Protein AF-A0A2D7CPT1-F1 (afdb_monomer_lite)

Structure (mmCIF, N/CA/C/O backbone):
data_AF-A0A2D7CPT1-F1
#
_entry.id   AF-A0A2D7CPT1-F1
#
loop_
_atom_site.group_PDB
_atom_site.id
_atom_site.type_symbol
_atom_site.label_atom_id
_atom_site.label_alt_id
_atom_site.label_comp_id
_atom_site.label_asym_id
_atom_site.label_entity_id
_atom_site.label_seq_id
_atom_site.pdbx_PDB_ins_code
_atom_site.Cartn_x
_atom_site.Cartn_y
_atom_site.Cartn_z
_atom_site.occupancy
_atom_site.B_iso_or_equiv
_atom_site.auth_seq_id
_atom_site.auth_comp_id
_atom_site.auth_asym_id
_atom_site.auth_atom_id
_atom_site.pdbx_PDB_model_num
ATOM 1 N N . ALA A 1 1 ? 1.171 -17.726 -5.354 1.00 44.78 1 ALA A N 1
ATOM 2 C CA . ALA A 1 1 ? 1.751 -16.839 -6.387 1.00 44.78 1 ALA A CA 1
ATOM 3 C C . ALA A 1 1 ? 1.232 -17.125 -7.809 1.00 44.78 1 ALA A C 1
ATOM 5 O O . ALA A 1 1 ? 0.688 -16.189 -8.380 1.00 44.78 1 ALA A O 1
ATOM 6 N N . PRO A 1 2 ? 1.274 -18.357 -8.373 1.00 46.34 2 PRO A N 1
ATOM 7 C CA . PRO A 1 2 ? 1.000 -18.581 -9.806 1.00 46.34 2 PRO A CA 1
ATOM 8 C C . PRO A 1 2 ? -0.394 -18.142 -10.278 1.00 46.34 2 PRO A C 1
ATOM 10 O O . PRO A 1 2 ? -0.508 -17.456 -11.287 1.00 46.34 2 PRO A O 1
ATOM 13 N N . LEU A 1 3 ? -1.445 -18.460 -9.510 1.00 49.25 3 LEU A N 1
ATOM 14 C CA . LEU A 1 3 ? -2.825 -18.068 -9.833 1.00 49.25 3 LEU A CA 1
ATOM 15 C C . LEU A 1 3 ? -3.034 -16.545 -9.794 1.00 49.25 3 LEU A C 1
ATOM 17 O O . LEU A 1 3 ? -3.756 -16.008 -10.625 1.00 49.25 3 LEU A O 1
ATOM 21 N N . ARG A 1 4 ? -2.376 -15.835 -8.864 1.00 57.88 4 ARG A N 1
ATOM 22 C CA . ARG A 1 4 ? -2.450 -14.365 -8.758 1.00 57.88 4 ARG A CA 1
ATOM 23 C C . ARG A 1 4 ? -1.733 -13.692 -9.931 1.00 57.88 4 ARG A C 1
ATOM 25 O O . ARG A 1 4 ? -2.284 -12.766 -10.517 1.00 57.88 4 ARG A O 1
ATOM 32 N N . THR A 1 5 ? -0.562 -14.205 -10.320 1.00 58.03 5 THR A N 1
ATOM 33 C CA . THR A 1 5 ? 0.159 -13.747 -11.519 1.00 58.03 5 THR A CA 1
ATOM 34 C C . THR A 1 5 ? -0.664 -13.978 -12.785 1.00 58.03 5 THR A C 1
ATOM 36 O O . THR A 1 5 ? -0.804 -13.064 -13.590 1.00 58.03 5 THR A O 1
ATOM 39 N N . GLN A 1 6 ? -1.258 -15.167 -12.943 1.00 61.69 6 GLN A N 1
ATOM 40 C CA . GLN A 1 6 ? -2.127 -15.499 -14.081 1.00 61.69 6 GLN A CA 1
ATOM 41 C C . GLN A 1 6 ? -3.395 -14.638 -14.121 1.00 61.69 6 GLN A C 1
ATOM 43 O O . GLN A 1 6 ? -3.828 -14.235 -15.194 1.00 61.69 6 GLN A O 1
ATOM 48 N N . ALA A 1 7 ? -3.958 -14.303 -12.957 1.00 62.59 7 ALA A N 1
ATOM 49 C CA . ALA A 1 7 ? -5.083 -13.378 -12.833 1.00 62.59 7 ALA A CA 1
ATOM 50 C C . ALA A 1 7 ? -4.689 -11.902 -13.045 1.00 62.59 7 ALA A C 1
ATOM 52 O O . ALA A 1 7 ? -5.547 -11.023 -12.957 1.00 62.59 7 ALA A O 1
ATOM 53 N N . GLY A 1 8 ? -3.406 -11.615 -13.292 1.00 73.75 8 GLY A N 1
ATOM 54 C CA . GLY A 1 8 ? -2.896 -10.270 -13.523 1.00 73.75 8 GLY A CA 1
ATOM 55 C C . GLY A 1 8 ? -2.937 -9.365 -12.292 1.00 73.75 8 GLY A C 1
ATOM 56 O O . GLY A 1 8 ? -2.920 -8.146 -12.453 1.00 73.75 8 GLY A O 1
ATOM 57 N N . VAL A 1 9 ? -3.018 -9.928 -11.081 1.00 82.88 9 VAL A N 1
ATOM 58 C CA . VAL A 1 9 ? -2.959 -9.157 -9.831 1.00 82.88 9 VAL A CA 1
ATOM 59 C C . VAL A 1 9 ? -1.561 -8.562 -9.685 1.00 82.88 9 VAL A C 1
ATOM 61 O O . VAL A 1 9 ? -0.576 -9.281 -9.853 1.00 82.88 9 VAL A O 1
ATOM 64 N N . TYR A 1 10 ? -1.483 -7.264 -9.386 1.00 89.31 10 TYR A N 1
ATOM 65 C CA . TYR A 1 10 ? -0.209 -6.561 -9.194 1.00 89.31 10 TYR A CA 1
ATOM 66 C C . TYR A 1 10 ? -0.019 -6.000 -7.785 1.00 89.31 10 TYR A C 1
ATOM 68 O O . TYR A 1 10 ? 1.111 -5.793 -7.339 1.00 89.31 10 TYR A O 1
ATOM 76 N N . CYS A 1 11 ? -1.104 -5.745 -7.058 1.00 90.25 11 CYS A N 1
ATOM 77 C CA . CYS A 1 11 ? -1.009 -5.348 -5.666 1.00 90.25 11 CYS A CA 1
ATOM 78 C C . CYS A 1 11 ? -2.283 -5.652 -4.892 1.00 90.25 11 CYS A C 1
ATOM 80 O O . CYS A 1 11 ? -3.333 -5.973 -5.452 1.00 90.25 11 CYS A O 1
ATOM 82 N N . ASN A 1 12 ? -2.153 -5.510 -3.584 1.00 88.94 12 ASN A N 1
ATOM 83 C CA . ASN A 1 12 ? -3.220 -5.559 -2.614 1.00 88.94 12 ASN A CA 1
ATOM 84 C C . ASN A 1 12 ? -3.197 -4.267 -1.800 1.00 88.94 12 ASN A C 1
ATOM 86 O O . ASN A 1 12 ? -2.142 -3.859 -1.313 1.00 88.94 12 ASN A O 1
ATOM 90 N N . VAL A 1 13 ? -4.350 -3.613 -1.709 1.00 91.50 13 VAL A N 1
ATOM 91 C CA . VAL A 1 13 ? -4.539 -2.362 -0.983 1.00 91.50 13 VAL A CA 1
ATOM 92 C C . VAL A 1 13 ? -5.374 -2.638 0.258 1.00 91.50 13 VAL A C 1
ATOM 94 O O . VAL A 1 13 ? -6.461 -3.211 0.157 1.00 91.50 13 VAL A O 1
ATOM 97 N N . ARG A 1 14 ? -4.874 -2.236 1.430 1.00 87.31 14 ARG A N 1
ATOM 98 C CA . ARG A 1 14 ? -5.558 -2.452 2.711 1.00 87.31 14 ARG A CA 1
ATOM 99 C C . ARG A 1 14 ? -5.417 -1.235 3.638 1.00 87.31 14 ARG A C 1
ATOM 101 O O . ARG A 1 14 ? -4.286 -0.825 3.902 1.00 87.31 14 ARG A O 1
ATOM 108 N N . PRO A 1 15 ? -6.526 -0.651 4.125 1.00 88.06 15 PRO A N 1
ATOM 109 C CA . PRO A 1 15 ? -6.497 0.458 5.075 1.00 88.06 15 PRO A CA 1
ATOM 110 C C . PRO A 1 15 ? -6.394 -0.028 6.530 1.00 88.06 15 PRO A C 1
ATOM 112 O O . PRO A 1 15 ? -6.944 -1.067 6.878 1.00 88.06 15 PRO A O 1
ATOM 115 N N . TYR A 1 16 ? -5.737 0.771 7.370 1.00 86.81 16 TYR A N 1
ATOM 116 C CA . TYR A 1 16 ? -5.523 0.623 8.813 1.00 86.81 16 TYR A CA 1
ATOM 117 C C . TYR A 1 16 ? -5.681 2.004 9.464 1.00 86.81 16 TYR A C 1
ATOM 119 O O . TYR A 1 16 ? -4.711 2.645 9.871 1.00 86.81 16 TYR A O 1
ATOM 127 N N . GLY A 1 17 ? -6.917 2.507 9.505 1.00 87.25 17 GLY A N 1
ATOM 128 C CA . GLY A 1 17 ? -7.214 3.863 9.976 1.00 87.25 17 GLY A CA 1
ATOM 129 C C . GLY A 1 17 ? -6.552 4.925 9.093 1.00 87.25 17 GLY A C 1
ATOM 130 O O . GLY A 1 17 ? -6.901 4.998 7.914 1.00 87.25 17 GLY A O 1
ATOM 131 N N . PRO A 1 18 ? -5.621 5.755 9.609 1.00 91.69 18 PRO A N 1
ATOM 132 C CA . PRO A 1 18 ? -4.964 6.785 8.802 1.00 91.69 18 PRO A CA 1
ATOM 133 C C . PRO A 1 18 ? -3.936 6.220 7.804 1.00 91.69 18 PRO A C 1
ATOM 135 O O . PRO A 1 18 ? -3.492 6.944 6.912 1.00 91.69 18 PRO A O 1
ATOM 138 N N . ILE A 1 19 ? -3.571 4.941 7.922 1.00 94.06 19 ILE A N 1
ATOM 139 C CA . ILE A 1 19 ? -2.517 4.300 7.130 1.00 94.06 19 ILE A CA 1
ATOM 140 C C . ILE A 1 19 ? -3.143 3.405 6.067 1.00 94.06 19 ILE A C 1
ATOM 142 O O . ILE A 1 19 ? -3.982 2.570 6.378 1.00 94.06 19 ILE A O 1
ATOM 146 N N . THR A 1 20 ? -2.717 3.514 4.811 1.00 94.31 20 THR A N 1
ATOM 147 C CA . THR A 1 20 ? -3.111 2.577 3.746 1.00 94.31 20 THR A CA 1
ATOM 148 C C . THR A 1 20 ? -1.894 1.847 3.200 1.00 94.31 20 THR A C 1
ATOM 150 O O . THR A 1 20 ? -0.966 2.467 2.695 1.00 94.31 20 THR A O 1
ATOM 153 N N . ALA A 1 21 ? -1.888 0.520 3.262 1.00 93.75 21 ALA A N 1
ATOM 154 C CA . ALA A 1 21 ? -0.821 -0.289 2.689 1.00 93.75 21 ALA A CA 1
ATOM 155 C C . ALA A 1 21 ? -1.129 -0.640 1.231 1.00 93.75 21 ALA A C 1
ATOM 157 O O . ALA A 1 21 ? -2.211 -1.138 0.931 1.00 93.75 21 ALA A O 1
ATOM 158 N N . VAL A 1 22 ? -0.157 -0.425 0.347 1.00 95.50 22 VAL A N 1
ATOM 159 C CA . VAL A 1 22 ? -0.099 -0.929 -1.027 1.00 95.50 22 VAL A CA 1
ATOM 160 C C . VAL A 1 22 ? 0.992 -1.995 -1.067 1.00 95.50 22 VAL A C 1
ATOM 162 O O . VAL A 1 22 ? 2.185 -1.703 -1.142 1.00 95.50 22 VAL A O 1
ATOM 165 N N . ARG A 1 23 ? 0.587 -3.258 -0.993 1.00 90.94 23 ARG A N 1
ATOM 166 C CA . ARG A 1 23 ? 1.485 -4.414 -1.038 1.00 90.94 23 ARG A CA 1
ATOM 167 C C . ARG A 1 23 ? 1.630 -4.888 -2.479 1.00 90.94 23 ARG A C 1
ATOM 169 O O . ARG A 1 23 ? 0.676 -5.419 -3.047 1.00 90.94 23 ARG A O 1
ATOM 176 N N . CYS A 1 24 ? 2.808 -4.713 -3.072 1.00 88.81 24 CYS A N 1
ATOM 177 C CA . CYS A 1 24 ? 3.140 -5.266 -4.389 1.00 88.81 24 CYS A CA 1
ATOM 178 C C . CYS A 1 24 ? 3.119 -6.790 -4.316 1.00 88.81 24 CYS A C 1
ATOM 180 O O . CYS A 1 24 ? 3.858 -7.379 -3.528 1.00 88.81 24 CYS A O 1
ATOM 182 N N . MET A 1 25 ? 2.298 -7.437 -5.142 1.00 80.75 25 MET A N 1
ATOM 183 C CA . MET A 1 25 ? 2.206 -8.892 -5.180 1.00 80.75 25 MET A CA 1
ATOM 184 C C . MET A 1 25 ? 2.120 -9.408 -6.616 1.00 80.75 25 MET A C 1
ATOM 186 O O . MET A 1 25 ? 1.390 -8.825 -7.414 1.00 80.75 25 MET A O 1
ATOM 190 N N . PRO A 1 26 ? 2.756 -10.550 -6.931 1.00 68.44 26 PRO A N 1
ATOM 191 C CA . PRO A 1 26 ? 3.685 -11.314 -6.089 1.00 68.44 26 PRO A CA 1
ATOM 192 C C . PRO A 1 26 ? 5.121 -10.785 -6.236 1.00 68.44 26 PRO A C 1
ATOM 194 O O . PRO A 1 26 ? 5.779 -11.094 -7.216 1.00 68.44 26 PRO A O 1
ATOM 197 N N . CYS A 1 27 ? 5.627 -9.993 -5.290 1.00 73.88 27 CYS A N 1
ATOM 198 C CA . CYS A 1 27 ? 6.926 -9.311 -5.400 1.00 73.88 27 CYS A CA 1
ATOM 199 C C . CYS A 1 27 ? 7.806 -9.639 -4.178 1.00 73.88 27 CYS A C 1
ATOM 201 O O . CYS A 1 27 ? 7.658 -8.987 -3.153 1.00 73.88 27 CYS A O 1
ATOM 203 N N . LEU A 1 28 ? 8.705 -10.630 -4.226 1.00 70.69 28 LEU A N 1
ATOM 204 C CA . LEU A 1 28 ? 9.491 -11.029 -3.039 1.00 70.69 28 LEU A CA 1
ATOM 205 C C . LEU A 1 28 ? 10.888 -10.374 -2.994 1.00 70.69 28 LEU A C 1
ATOM 207 O O . LEU A 1 28 ? 11.592 -10.438 -3.999 1.00 70.69 28 LEU A O 1
ATOM 211 N N . PRO A 1 29 ? 11.329 -9.811 -1.848 1.00 67.25 29 PRO A N 1
ATOM 212 C CA . PRO A 1 29 ? 12.586 -9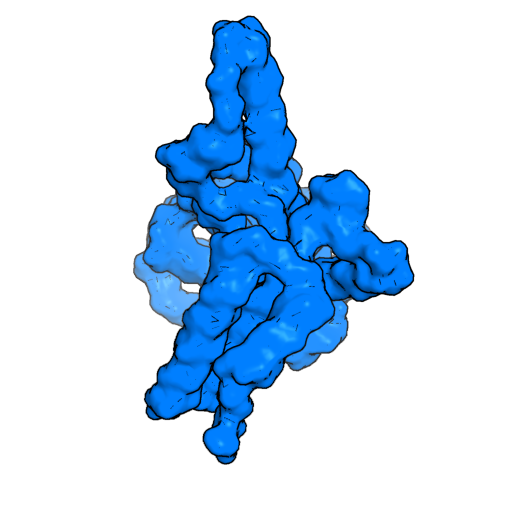.057 -1.750 1.00 67.25 29 PRO A CA 1
ATOM 213 C C . PRO A 1 29 ? 13.817 -9.885 -1.316 1.00 67.25 29 PRO A C 1
ATOM 215 O O . PRO A 1 29 ? 14.573 -9.451 -0.452 1.00 67.25 29 PRO A O 1
ATOM 218 N N . TYR A 1 30 ? 14.047 -11.092 -1.851 1.00 64.31 30 TYR A N 1
ATOM 219 C CA . TYR A 1 30 ? 15.016 -12.028 -1.234 1.00 64.31 30 TYR A CA 1
ATOM 220 C C . TYR A 1 30 ? 16.202 -12.482 -2.081 1.00 64.31 30 TYR A C 1
ATOM 222 O O . TYR A 1 30 ? 17.008 -13.283 -1.596 1.00 64.31 30 TYR A O 1
ATOM 230 N N . SER A 1 31 ? 16.403 -1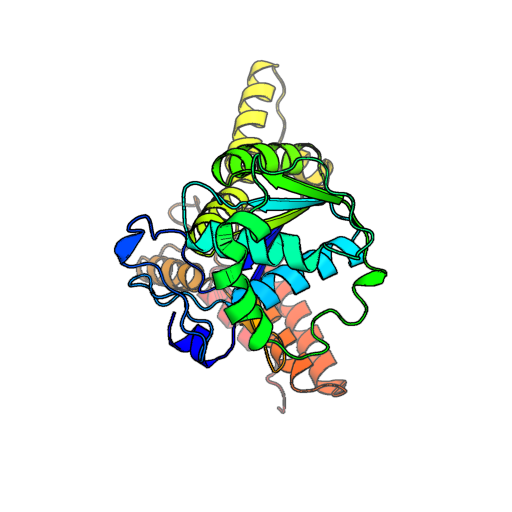1.961 -3.292 1.00 69.06 31 SER A N 1
ATOM 231 C CA . SER A 1 31 ? 17.619 -12.308 -4.022 1.00 69.06 31 SER A CA 1
ATOM 232 C C . SER A 1 31 ? 18.822 -11.526 -3.509 1.00 69.06 31 SER A C 1
ATOM 234 O O . SER A 1 31 ? 19.037 -10.360 -3.843 1.00 69.06 31 SER A O 1
ATOM 236 N N . GLN A 1 32 ? 19.646 -12.207 -2.713 1.00 68.75 32 GLN A N 1
ATOM 237 C CA . GLN A 1 32 ? 21.003 -11.766 -2.369 1.00 68.75 32 GLN A CA 1
ATOM 238 C C . GLN A 1 32 ? 22.071 -12.412 -3.268 1.00 68.75 32 GLN A C 1
ATOM 240 O O . GLN A 1 32 ? 23.223 -11.976 -3.297 1.00 68.75 32 GLN A O 1
ATOM 245 N N . ASN A 1 33 ? 21.703 -13.441 -4.038 1.00 74.50 33 ASN A N 1
ATOM 246 C CA . ASN A 1 33 ? 22.613 -14.134 -4.944 1.00 74.50 33 ASN A CA 1
ATOM 247 C C . ASN A 1 33 ? 22.718 -13.372 -6.274 1.00 74.50 33 ASN A C 1
ATOM 249 O O . ASN A 1 33 ? 22.056 -13.719 -7.253 1.00 74.50 33 ASN A O 1
ATOM 253 N N . LYS A 1 34 ? 23.563 -12.329 -6.303 1.00 78.69 34 LYS A N 1
ATOM 254 C CA . LYS A 1 34 ? 23.773 -11.484 -7.495 1.00 78.69 34 LYS A CA 1
ATOM 255 C C . LYS A 1 34 ? 24.046 -12.287 -8.780 1.00 78.69 34 LYS A C 1
ATOM 257 O O . LYS A 1 34 ? 23.447 -11.951 -9.792 1.00 78.69 34 LYS A O 1
ATOM 262 N N . PRO A 1 35 ? 24.871 -13.356 -8.771 1.00 82.12 35 PRO A N 1
ATOM 263 C CA . PRO A 1 35 ? 25.094 -14.189 -9.957 1.00 82.12 35 PRO A CA 1
ATOM 264 C C . PRO A 1 35 ? 23.838 -14.788 -10.602 1.00 82.12 35 PRO A C 1
ATOM 266 O O . PRO A 1 35 ? 23.832 -15.027 -11.805 1.00 82.12 35 PRO A O 1
ATOM 269 N N . LYS A 1 36 ? 22.789 -15.061 -9.819 1.00 77.38 36 LYS A N 1
ATOM 270 C CA . LYS A 1 36 ? 21.519 -15.591 -10.338 1.00 77.38 36 LYS A CA 1
ATOM 271 C C . LYS A 1 36 ? 20.556 -14.485 -10.763 1.00 77.38 36 LYS A C 1
ATOM 273 O O . LYS A 1 36 ? 19.551 -14.768 -11.393 1.00 77.38 36 LYS A O 1
ATOM 278 N N . PHE A 1 37 ? 20.844 -13.234 -10.428 1.00 85.94 37 PHE A N 1
ATOM 279 C CA . PHE A 1 37 ? 19.946 -12.124 -10.680 1.00 85.94 37 PHE A CA 1
ATOM 280 C C . PHE A 1 37 ? 20.041 -11.642 -12.135 1.00 85.94 37 PHE A C 1
ATOM 282 O O . PHE A 1 37 ? 21.073 -11.142 -12.575 1.00 85.94 37 PHE A O 1
ATOM 289 N N . ASN A 1 38 ? 18.940 -11.757 -12.875 1.00 87.88 38 ASN A N 1
ATOM 290 C CA . ASN A 1 38 ? 18.782 -11.196 -14.215 1.00 87.88 38 ASN A CA 1
ATOM 291 C C . ASN A 1 38 ? 17.313 -10.822 -14.450 1.00 87.88 38 ASN A C 1
ATOM 293 O O . ASN A 1 38 ? 16.429 -11.330 -13.766 1.00 87.88 38 ASN A O 1
ATOM 297 N N . ILE A 1 39 ? 17.053 -9.978 -15.444 1.00 90.69 39 ILE A N 1
ATOM 298 C CA . ILE A 1 39 ? 15.707 -9.699 -15.944 1.00 90.69 39 ILE A CA 1
ATOM 299 C C . ILE A 1 39 ? 15.586 -10.234 -17.364 1.00 90.69 39 ILE A C 1
ATOM 301 O O . ILE A 1 39 ? 16.406 -9.899 -18.225 1.00 90.69 39 ILE A O 1
ATOM 305 N N . ASP A 1 40 ? 14.568 -11.057 -17.602 1.00 90.75 40 ASP A N 1
ATOM 306 C CA . ASP A 1 40 ? 14.226 -11.520 -18.943 1.00 90.75 40 ASP A CA 1
ATOM 307 C C . ASP A 1 40 ? 13.610 -10.359 -19.743 1.00 90.75 40 ASP A C 1
ATOM 309 O O . ASP A 1 40 ? 12.535 -9.871 -19.385 1.00 90.75 40 ASP A O 1
ATOM 313 N N . PRO A 1 41 ? 14.248 -9.910 -20.838 1.00 92.88 41 PRO A N 1
ATOM 314 C CA . PRO A 1 41 ? 13.764 -8.783 -21.630 1.00 92.88 41 PRO A CA 1
ATOM 315 C C . PRO A 1 41 ? 12.446 -9.058 -22.364 1.00 92.88 41 PRO A C 1
ATOM 317 O O . PRO A 1 41 ? 11.849 -8.120 -22.876 1.00 92.88 41 PRO A O 1
ATOM 320 N N . LYS A 1 42 ? 11.992 -10.314 -22.463 1.00 92.44 42 LYS A N 1
ATOM 321 C CA . LYS A 1 42 ? 10.725 -10.665 -23.125 1.00 92.44 42 LYS A CA 1
ATOM 322 C C . LYS A 1 42 ? 9.539 -10.658 -22.172 1.00 92.44 42 LYS A C 1
ATOM 324 O O . LYS A 1 42 ? 8.420 -10.391 -22.598 1.00 92.44 42 LYS A O 1
ATOM 329 N N . THR A 1 43 ? 9.772 -11.009 -20.912 1.00 88.75 43 THR A N 1
ATOM 330 C CA . THR A 1 43 ? 8.707 -11.199 -19.916 1.00 88.75 43 THR A CA 1
ATOM 331 C C . THR A 1 43 ? 8.746 -10.158 -18.803 1.00 88.75 43 THR A C 1
ATOM 333 O O . THR A 1 43 ? 7.748 -9.957 -18.117 1.00 88.75 43 THR A O 1
ATOM 336 N N . GLY A 1 44 ? 9.885 -9.489 -18.600 1.00 89.88 44 GLY A N 1
ATOM 337 C CA . GLY A 1 44 ? 10.101 -8.570 -17.485 1.00 89.88 44 GLY A CA 1
ATOM 338 C C . GLY A 1 44 ? 10.189 -9.294 -16.141 1.00 89.88 44 GLY A C 1
ATOM 339 O O . GLY A 1 44 ? 10.137 -8.653 -15.090 1.00 89.88 44 GLY A O 1
ATOM 340 N N . HIS A 1 45 ? 10.288 -10.626 -16.153 1.00 88.00 45 HIS A N 1
ATOM 341 C CA . HIS A 1 45 ? 10.477 -11.417 -14.950 1.00 88.00 45 HIS A CA 1
ATOM 342 C C . HIS A 1 45 ? 11.904 -11.269 -14.441 1.00 88.00 45 HIS A C 1
ATOM 344 O O . HIS A 1 45 ? 12.874 -11.302 -15.200 1.00 88.00 45 HIS A O 1
ATOM 350 N N . ILE A 1 46 ? 12.018 -11.151 -13.129 1.00 86.50 46 ILE A N 1
ATOM 351 C CA . ILE A 1 46 ? 13.271 -11.118 -12.401 1.00 86.50 46 ILE A CA 1
ATOM 352 C C . ILE A 1 46 ? 13.614 -12.561 -12.017 1.00 86.50 46 ILE A C 1
ATOM 354 O O . ILE A 1 46 ? 12.920 -13.180 -11.214 1.00 86.50 46 ILE A O 1
ATOM 358 N N . HIS A 1 47 ? 14.686 -13.100 -12.594 1.00 75.19 47 HIS A N 1
ATOM 359 C CA . HIS A 1 47 ? 15.127 -14.492 -12.472 1.00 75.19 47 HIS A CA 1
ATOM 360 C C . HIS A 1 47 ? 15.951 -14.750 -11.202 1.00 75.19 47 HIS A C 1
ATOM 362 O O . HIS A 1 47 ? 16.907 -15.517 -11.210 1.00 75.19 47 HIS A O 1
ATOM 368 N N . SER A 1 48 ? 15.549 -14.169 -10.071 1.00 67.69 48 SER A N 1
ATOM 369 C CA . SER A 1 48 ? 15.771 -14.887 -8.818 1.00 67.69 48 SER A CA 1
ATOM 370 C C . SER A 1 48 ? 14.929 -16.160 -8.852 1.00 67.69 48 SER A C 1
ATOM 372 O O . SER A 1 48 ? 13.980 -16.264 -9.626 1.00 67.69 48 SER A O 1
ATOM 374 N N . GLU A 1 49 ? 15.235 -17.157 -8.033 1.00 66.94 49 GLU A N 1
ATOM 375 C CA . GLU A 1 49 ? 14.534 -18.455 -8.061 1.00 66.94 49 GLU A CA 1
ATOM 376 C C . GLU A 1 49 ? 13.005 -18.344 -7.836 1.00 66.94 49 GLU A C 1
ATOM 378 O O . GLU A 1 49 ? 12.272 -19.313 -8.020 1.00 66.94 49 GLU A O 1
ATOM 383 N N . MET A 1 50 ? 12.519 -17.145 -7.496 1.00 66.62 50 MET A N 1
ATOM 384 C CA . MET A 1 50 ? 11.127 -16.793 -7.245 1.00 66.62 50 MET A CA 1
ATOM 385 C C . MET A 1 50 ? 10.368 -16.220 -8.459 1.00 66.62 50 MET A C 1
ATOM 387 O O . MET A 1 50 ? 9.150 -16.078 -8.360 1.00 66.62 50 MET A O 1
ATOM 391 N N . ASN A 1 51 ? 11.028 -15.912 -9.588 1.00 75.69 51 ASN A N 1
ATOM 392 C CA . ASN A 1 51 ? 10.408 -15.333 -10.797 1.00 75.69 51 ASN A CA 1
ATOM 393 C C . ASN A 1 51 ? 9.515 -14.102 -10.507 1.00 75.69 51 ASN A C 1
ATOM 395 O O . ASN A 1 51 ? 8.354 -14.047 -10.921 1.00 75.69 51 ASN A O 1
ATOM 399 N N . SER A 1 52 ? 10.039 -13.119 -9.768 1.00 81.56 52 SER A N 1
ATOM 400 C CA . SER A 1 52 ? 9.291 -11.907 -9.396 1.00 81.56 52 SER A CA 1
ATOM 401 C C . SER A 1 52 ? 8.922 -11.080 -10.644 1.00 81.56 52 SER A C 1
ATOM 403 O O . SER A 1 52 ? 9.796 -10.824 -11.473 1.00 81.56 52 SER A O 1
ATOM 405 N N . PRO A 1 53 ? 7.668 -10.628 -10.826 1.00 85.88 53 PRO A N 1
ATOM 406 C CA . PRO A 1 53 ? 7.230 -10.036 -12.078 1.00 85.88 53 PRO A CA 1
ATOM 407 C C . PRO A 1 53 ? 7.361 -8.499 -12.059 1.00 85.88 53 PRO A C 1
ATOM 409 O O . PRO A 1 53 ? 6.650 -7.792 -11.343 1.00 85.88 53 PRO A O 1
ATOM 412 N N . GLY A 1 54 ? 8.297 -7.970 -12.855 1.00 91.06 54 GLY A N 1
ATOM 413 C CA . GLY A 1 54 ? 8.666 -6.550 -12.853 1.00 91.06 54 GLY A CA 1
ATOM 414 C C . GLY A 1 54 ? 7.594 -5.604 -13.403 1.00 91.06 54 GLY A C 1
ATOM 415 O O . GLY A 1 54 ? 7.477 -4.469 -12.944 1.00 91.06 54 GLY A O 1
ATOM 416 N N . ILE A 1 55 ? 6.754 -6.069 -14.331 1.00 93.06 55 ILE A N 1
ATOM 417 C CA . ILE A 1 55 ? 5.634 -5.276 -14.865 1.00 93.06 55 ILE A CA 1
ATOM 418 C C . ILE A 1 55 ? 4.659 -4.918 -13.732 1.00 93.06 55 ILE A C 1
ATOM 420 O O . ILE A 1 55 ? 4.282 -3.760 -13.567 1.00 93.06 55 ILE A O 1
ATOM 424 N N . GLN A 1 56 ? 4.312 -5.882 -12.881 1.00 90.62 56 GLN A N 1
ATOM 425 C CA . GLN A 1 56 ? 3.414 -5.705 -11.742 1.00 90.62 56 GLN A CA 1
ATOM 426 C C . GLN A 1 56 ? 3.983 -4.705 -10.730 1.00 90.62 56 GLN A C 1
ATOM 428 O O . GLN A 1 56 ? 3.230 -3.889 -10.200 1.00 90.62 56 GLN A O 1
ATOM 433 N N . MET A 1 57 ? 5.305 -4.698 -10.515 1.00 93.81 57 MET A N 1
ATOM 434 C CA . MET A 1 57 ? 5.967 -3.676 -9.695 1.00 93.81 57 MET A CA 1
ATOM 435 C C . MET A 1 57 ? 5.724 -2.267 -10.249 1.00 93.81 57 MET A C 1
ATOM 437 O O . MET A 1 57 ? 5.398 -1.355 -9.486 1.00 93.81 57 MET A O 1
ATOM 441 N N . ALA A 1 58 ? 5.807 -2.079 -11.570 1.00 96.31 58 ALA A N 1
ATOM 442 C CA . ALA A 1 58 ? 5.526 -0.787 -12.195 1.00 96.31 58 ALA A CA 1
ATOM 443 C C . ALA A 1 58 ? 4.058 -0.362 -11.999 1.00 96.31 58 ALA A C 1
ATOM 445 O O . ALA A 1 58 ? 3.793 0.784 -11.627 1.00 96.31 58 ALA A O 1
ATOM 446 N N . TYR A 1 59 ? 3.099 -1.279 -12.182 1.00 96.31 59 TYR A N 1
ATOM 447 C CA . TYR A 1 59 ? 1.674 -1.003 -11.937 1.00 96.31 59 TYR A CA 1
ATOM 448 C C . TYR A 1 59 ? 1.392 -0.664 -10.466 1.00 96.31 59 TYR A C 1
ATOM 450 O O . TYR A 1 59 ? 0.673 0.300 -10.193 1.00 96.31 59 TYR A O 1
ATOM 458 N N . ALA A 1 60 ? 1.994 -1.393 -9.521 1.00 96.44 60 ALA A N 1
ATOM 459 C CA . ALA A 1 60 ? 1.854 -1.131 -8.089 1.00 96.44 60 ALA A CA 1
ATOM 460 C C . ALA A 1 60 ? 2.392 0.256 -7.709 1.00 96.44 60 ALA A C 1
ATOM 462 O O . ALA A 1 60 ? 1.708 1.008 -7.015 1.00 96.44 60 ALA A O 1
ATOM 463 N N . ASN A 1 61 ? 3.569 0.633 -8.222 1.00 98.06 61 ASN A N 1
ATOM 464 C CA . ASN A 1 61 ? 4.132 1.971 -8.032 1.00 98.06 61 ASN A CA 1
ATOM 465 C C . ASN A 1 61 ? 3.240 3.069 -8.604 1.00 98.06 61 ASN A C 1
ATOM 467 O O . ASN A 1 61 ? 3.006 4.081 -7.945 1.00 98.06 61 ASN A O 1
ATOM 471 N N . ARG A 1 62 ? 2.732 2.884 -9.826 1.00 98.06 62 ARG A N 1
ATOM 472 C CA . ARG A 1 62 ? 1.857 3.871 -10.460 1.00 98.06 62 ARG A CA 1
ATOM 473 C C . ARG A 1 62 ? 0.557 4.046 -9.678 1.00 98.06 62 ARG A C 1
ATOM 475 O O . ARG A 1 62 ? 0.133 5.181 -9.483 1.00 98.06 62 ARG A O 1
ATOM 482 N N . LEU A 1 63 ? -0.059 2.955 -9.210 1.00 97.69 63 LEU A N 1
ATOM 483 C CA . LEU A 1 63 ? -1.247 3.027 -8.353 1.00 97.69 63 LEU A CA 1
ATOM 484 C C . LEU A 1 63 ? -0.936 3.756 -7.045 1.00 97.69 63 LEU A C 1
ATOM 486 O O . LEU A 1 63 ? -1.672 4.661 -6.673 1.00 97.69 63 LEU A O 1
ATOM 490 N N . PHE A 1 64 ? 0.162 3.400 -6.380 1.00 98.50 64 PHE A N 1
ATOM 491 C CA . PHE A 1 64 ? 0.609 4.066 -5.161 1.00 98.50 64 PHE A CA 1
ATOM 492 C C . PHE A 1 64 ? 0.739 5.583 -5.352 1.00 98.50 64 PHE A C 1
ATOM 494 O O . PHE A 1 64 ? 0.125 6.348 -4.612 1.00 98.50 64 PHE A O 1
ATOM 501 N N . LEU A 1 65 ? 1.472 6.021 -6.382 1.00 98.75 65 LEU A N 1
ATOM 502 C CA . LEU A 1 65 ? 1.644 7.442 -6.694 1.00 98.75 65 LEU A CA 1
ATOM 503 C C . LEU A 1 65 ? 0.302 8.119 -6.992 1.00 98.75 65 LEU A C 1
ATOM 505 O O . LEU A 1 65 ? 0.039 9.206 -6.485 1.00 98.75 65 LEU A O 1
ATOM 509 N N . LYS A 1 66 ? -0.577 7.459 -7.755 1.00 98.50 66 LYS A N 1
ATOM 510 C CA . LYS A 1 66 ? -1.928 7.959 -8.022 1.00 98.50 66 LYS A CA 1
ATOM 511 C C . LYS A 1 66 ? -2.695 8.202 -6.720 1.00 98.50 66 LYS A C 1
ATOM 513 O O . LYS A 1 66 ? -3.249 9.280 -6.537 1.00 98.50 66 LYS A O 1
ATOM 518 N N . MET A 1 67 ? -2.685 7.237 -5.801 1.00 98.38 67 MET A N 1
ATOM 519 C CA . MET A 1 67 ? -3.387 7.366 -4.525 1.00 98.38 67 MET A CA 1
ATOM 520 C C . MET A 1 67 ? -2.802 8.490 -3.662 1.00 98.38 67 MET A C 1
ATOM 522 O O . MET A 1 67 ? -3.560 9.242 -3.056 1.00 98.38 67 MET A O 1
ATOM 526 N N . VAL A 1 68 ? -1.475 8.647 -3.622 1.00 98.69 68 VAL A N 1
ATOM 527 C CA . VAL A 1 68 ? -0.824 9.772 -2.923 1.00 98.69 68 VAL A CA 1
ATOM 528 C C . VAL A 1 68 ? -1.304 11.102 -3.505 1.00 98.69 68 VAL A C 1
ATOM 530 O O . VAL A 1 68 ? -1.703 11.991 -2.756 1.00 98.69 68 VAL A O 1
ATOM 533 N N . HIS A 1 69 ? -1.331 11.219 -4.833 1.00 98.56 69 HIS A N 1
ATOM 534 C CA . HIS A 1 69 ? -1.785 12.427 -5.516 1.00 98.56 69 HIS A CA 1
ATOM 535 C C . HIS A 1 69 ? -3.255 12.756 -5.245 1.00 98.56 69 HIS A C 1
ATOM 537 O O . HIS A 1 69 ? -3.583 13.894 -4.920 1.00 98.56 69 HIS A O 1
ATOM 543 N N . GLU A 1 70 ? -4.136 11.764 -5.349 1.00 98.25 70 GLU A N 1
ATOM 544 C CA . GLU A 1 70 ? -5.580 11.961 -5.202 1.00 98.25 70 GLU A CA 1
ATOM 545 C C . GLU A 1 70 ? -5.998 12.230 -3.751 1.00 98.25 70 GLU A C 1
ATOM 547 O O . GLU A 1 70 ? -6.979 12.930 -3.509 1.00 98.25 70 GLU A O 1
ATOM 552 N N . THR A 1 71 ? -5.265 11.686 -2.776 1.00 97.94 71 THR A N 1
ATOM 553 C CA . THR A 1 71 ? -5.623 11.800 -1.352 1.00 97.94 71 THR A CA 1
ATOM 554 C C . THR A 1 71 ? -4.868 12.900 -0.611 1.00 97.94 71 THR A C 1
ATOM 556 O O . THR A 1 71 ? -5.306 13.315 0.463 1.00 97.94 71 THR A O 1
ATOM 559 N N . GLY A 1 72 ? -3.719 13.343 -1.133 1.00 97.62 72 GLY A N 1
ATOM 560 C CA . GLY A 1 72 ? -2.794 14.235 -0.429 1.00 97.62 72 GLY A CA 1
ATOM 561 C C . GLY A 1 72 ? -2.110 13.595 0.788 1.00 97.62 72 GLY A C 1
ATOM 562 O O . GLY A 1 72 ? -1.455 14.297 1.557 1.00 97.62 72 GLY A O 1
ATOM 563 N N . ALA A 1 73 ? -2.267 12.283 0.993 1.00 98.00 73 ALA A N 1
ATOM 564 C CA . ALA A 1 73 ? -1.585 11.549 2.052 1.00 98.00 73 ALA A CA 1
ATOM 565 C C . ALA A 1 73 ? -0.069 11.522 1.810 1.00 98.00 73 ALA A C 1
ATOM 567 O O . ALA A 1 73 ? 0.392 11.591 0.673 1.00 98.00 73 ALA A O 1
ATOM 568 N N . VAL A 1 74 ? 0.724 11.376 2.872 1.00 98.31 74 VAL A N 1
ATOM 569 C CA . VAL A 1 74 ? 2.176 11.203 2.723 1.00 98.31 74 VAL A CA 1
ATOM 570 C C . VAL A 1 74 ? 2.454 9.816 2.150 1.00 98.31 74 VAL A C 1
ATOM 572 O O . VAL A 1 74 ? 2.057 8.806 2.728 1.00 98.31 74 VAL A O 1
ATOM 575 N N . GLY A 1 75 ? 3.150 9.752 1.020 1.00 98.31 75 GLY A N 1
ATOM 576 C CA . GLY A 1 75 ? 3.617 8.500 0.448 1.00 98.31 75 GLY A CA 1
ATOM 577 C C . GLY A 1 75 ? 4.891 8.026 1.138 1.00 98.31 75 GLY A C 1
ATOM 578 O O . GLY A 1 75 ? 5.896 8.729 1.136 1.00 98.31 75 GLY A O 1
ATOM 579 N N . ARG A 1 76 ? 4.880 6.815 1.686 1.00 97.88 76 ARG A N 1
ATOM 580 C CA . ARG A 1 76 ? 6.050 6.128 2.233 1.00 97.88 76 ARG A CA 1
ATOM 581 C C . ARG A 1 76 ? 6.455 4.982 1.330 1.00 97.88 76 ARG A C 1
ATOM 583 O O . ARG A 1 76 ? 5.629 4.151 0.965 1.00 97.88 76 ARG A O 1
ATOM 590 N N . VAL A 1 77 ? 7.734 4.908 1.004 1.00 96.31 77 VAL A N 1
ATOM 591 C CA . VAL A 1 77 ? 8.301 3.764 0.290 1.00 96.31 77 VAL A CA 1
ATOM 592 C C . VAL A 1 77 ? 9.100 2.941 1.286 1.00 96.31 77 VAL A C 1
ATOM 594 O O . VAL A 1 77 ? 9.939 3.489 2.001 1.00 96.31 77 VAL A O 1
ATOM 597 N N . ALA A 1 78 ? 8.810 1.644 1.352 1.00 94.00 78 ALA A N 1
ATOM 598 C CA . ALA A 1 78 ? 9.404 0.685 2.273 1.00 94.00 78 ALA A CA 1
ATOM 599 C C . ALA A 1 78 ? 10.127 -0.415 1.486 1.00 94.00 78 ALA A C 1
ATOM 601 O O . ALA A 1 78 ? 9.633 -1.530 1.343 1.00 94.00 78 ALA A O 1
ATOM 602 N N . MET A 1 79 ? 11.301 -0.070 0.956 1.00 92.81 79 MET A N 1
ATOM 603 C CA . MET A 1 79 ? 12.152 -0.950 0.146 1.00 92.81 79 MET A CA 1
ATOM 604 C C . MET A 1 79 ? 13.612 -0.818 0.578 1.00 92.81 79 MET A C 1
ATOM 606 O O . MET A 1 79 ? 14.031 0.236 1.060 1.00 92.81 79 MET A O 1
ATOM 610 N N . LYS A 1 80 ? 14.402 -1.875 0.393 1.00 89.81 80 LYS A N 1
ATOM 611 C CA . LYS A 1 80 ? 15.826 -1.948 0.746 1.00 89.81 80 LYS A CA 1
ATOM 612 C C . LYS A 1 80 ? 16.715 -2.073 -0.502 1.00 89.81 80 LYS A C 1
ATOM 614 O O . LYS A 1 80 ? 17.308 -3.133 -0.717 1.00 89.81 80 LYS A O 1
ATOM 619 N N . PRO A 1 81 ? 16.872 -0.998 -1.302 1.00 87.94 81 PRO A N 1
ATOM 620 C CA . PRO A 1 81 ? 17.477 -1.080 -2.636 1.00 87.94 81 PRO A CA 1
ATOM 621 C C . PRO A 1 81 ? 18.920 -1.602 -2.649 1.00 87.94 81 PRO A C 1
ATOM 623 O O . PRO A 1 81 ? 19.322 -2.270 -3.591 1.00 87.94 81 PRO A O 1
ATOM 626 N N . THR A 1 82 ? 19.693 -1.371 -1.585 1.00 84.38 82 THR A N 1
ATOM 627 C CA . THR A 1 82 ? 21.095 -1.816 -1.500 1.00 84.38 82 THR A CA 1
ATOM 628 C C . THR A 1 82 ? 21.273 -3.231 -0.939 1.00 84.38 82 THR A C 1
ATOM 630 O O . THR A 1 82 ? 22.370 -3.785 -1.013 1.00 84.38 82 THR A O 1
ATOM 633 N N . GLN A 1 83 ? 20.227 -3.821 -0.347 1.00 81.62 83 GLN A N 1
ATOM 634 C CA . GLN A 1 83 ? 20.303 -5.113 0.354 1.00 81.62 83 GLN A CA 1
ATOM 635 C C . GLN A 1 83 ? 19.541 -6.231 -0.364 1.00 81.62 83 GLN A C 1
ATOM 637 O O . GLN A 1 83 ? 19.908 -7.398 -0.221 1.00 81.62 83 GLN A O 1
ATOM 642 N N . ALA A 1 84 ? 18.498 -5.888 -1.120 1.00 84.50 84 ALA A N 1
ATOM 643 C CA . ALA A 1 84 ? 17.649 -6.830 -1.834 1.00 84.50 84 ALA A CA 1
ATOM 644 C C . ALA A 1 84 ? 17.497 -6.391 -3.293 1.00 84.50 84 ALA A C 1
ATOM 646 O O . ALA A 1 84 ? 17.070 -5.273 -3.572 1.00 84.50 84 ALA A O 1
ATOM 647 N N . MET A 1 85 ? 17.846 -7.273 -4.232 1.00 86.19 85 MET A N 1
ATOM 648 C CA . MET A 1 85 ? 17.910 -6.900 -5.646 1.00 86.19 85 MET A CA 1
ATOM 649 C C . MET A 1 85 ? 16.540 -6.565 -6.240 1.00 86.19 85 MET A C 1
ATOM 651 O O . MET A 1 85 ? 16.417 -5.607 -6.996 1.00 86.19 85 MET A O 1
ATOM 655 N N . GLU A 1 86 ? 15.491 -7.309 -5.885 1.00 88.19 86 GLU A N 1
ATOM 656 C CA . GLU A 1 86 ? 14.122 -7.009 -6.314 1.00 88.19 86 GLU A CA 1
ATOM 657 C C . GLU A 1 86 ? 13.619 -5.676 -5.760 1.00 88.19 86 GLU A C 1
ATOM 659 O O . GLU A 1 86 ? 12.934 -4.944 -6.472 1.00 88.19 86 GLU A O 1
ATOM 664 N N . ASP A 1 87 ? 13.988 -5.336 -4.523 1.00 90.56 87 ASP A N 1
ATOM 665 C CA . ASP A 1 87 ? 13.711 -4.015 -3.959 1.00 90.56 87 ASP A CA 1
ATOM 666 C C . ASP A 1 87 ? 14.490 -2.925 -4.700 1.00 90.56 87 ASP A C 1
ATOM 668 O O . ASP A 1 87 ? 13.953 -1.841 -4.899 1.00 90.56 87 ASP A O 1
ATOM 672 N N . GLY A 1 88 ? 15.715 -3.207 -5.154 1.00 91.75 88 GLY A N 1
ATOM 673 C CA . GLY A 1 88 ? 16.489 -2.317 -6.023 1.00 91.75 88 GLY A CA 1
ATOM 674 C C . GLY A 1 88 ? 15.759 -2.011 -7.332 1.00 91.75 88 GLY A C 1
ATOM 675 O O . GLY A 1 88 ? 15.590 -0.846 -7.692 1.00 91.75 88 GLY A O 1
ATOM 676 N N . ILE A 1 89 ? 15.225 -3.040 -8.000 1.00 93.56 89 ILE A N 1
ATOM 677 C CA . ILE A 1 89 ? 14.397 -2.868 -9.207 1.00 93.56 89 ILE A CA 1
ATOM 678 C C . ILE A 1 89 ? 13.122 -2.091 -8.907 1.00 93.56 89 ILE A C 1
ATOM 680 O O . ILE A 1 89 ? 12.778 -1.167 -9.640 1.00 93.56 89 ILE A O 1
ATOM 684 N N . ASN A 1 90 ? 12.417 -2.449 -7.837 1.00 94.25 90 ASN A N 1
ATOM 685 C CA . ASN A 1 90 ? 11.149 -1.826 -7.484 1.00 94.25 90 ASN A CA 1
ATOM 686 C C . ASN A 1 90 ? 11.335 -0.343 -7.112 1.00 94.25 90 ASN A C 1
ATOM 688 O O . ASN A 1 90 ? 10.588 0.517 -7.581 1.00 94.25 90 ASN A O 1
ATOM 692 N N . ALA A 1 91 ? 12.388 -0.024 -6.357 1.00 95.50 91 ALA A N 1
ATOM 693 C CA . ALA A 1 91 ? 12.764 1.341 -6.010 1.00 95.50 91 ALA A CA 1
ATOM 694 C C . ALA A 1 91 ? 13.252 2.133 -7.233 1.00 95.50 91 ALA A C 1
ATOM 696 O O . ALA A 1 91 ? 13.014 3.336 -7.327 1.00 95.50 91 ALA A O 1
ATOM 697 N N . GLY A 1 92 ? 13.900 1.478 -8.195 1.00 96.75 92 GLY A N 1
ATOM 698 C CA . GLY A 1 92 ? 14.323 2.128 -9.430 1.00 96.75 92 GLY A CA 1
ATOM 699 C C . GLY A 1 92 ? 13.165 2.397 -10.393 1.00 96.75 92 GLY A C 1
ATOM 700 O O . GLY A 1 92 ? 13.092 3.477 -10.976 1.00 96.75 92 GLY A O 1
ATOM 701 N N . LEU A 1 93 ? 12.192 1.484 -10.492 1.00 97.75 93 LEU A N 1
ATOM 702 C CA . LEU A 1 93 ? 10.916 1.732 -11.177 1.00 97.75 93 LEU A CA 1
ATOM 703 C C . LEU A 1 93 ? 10.152 2.888 -10.525 1.00 97.75 93 LEU A C 1
ATOM 705 O O . LEU A 1 93 ? 9.602 3.739 -11.225 1.00 97.75 93 LEU A O 1
ATOM 709 N N . HIS A 1 94 ? 10.146 2.943 -9.191 1.00 97.88 94 HIS A N 1
ATOM 710 C CA . HIS A 1 94 ? 9.575 4.049 -8.432 1.00 97.88 94 HIS A CA 1
ATOM 711 C C . HIS A 1 94 ? 10.234 5.390 -8.793 1.00 97.88 94 HIS A C 1
ATOM 713 O O . HIS A 1 94 ? 9.546 6.356 -9.130 1.00 97.88 94 HIS A O 1
ATOM 719 N N . ALA A 1 95 ? 11.569 5.437 -8.772 1.00 97.38 95 ALA A N 1
ATOM 720 C CA . ALA A 1 95 ? 12.343 6.620 -9.131 1.00 97.38 95 ALA A CA 1
ATOM 721 C C . ALA A 1 95 ? 12.065 7.062 -10.579 1.00 97.38 95 ALA A C 1
ATOM 723 O O . ALA A 1 95 ? 11.765 8.234 -10.812 1.00 97.38 95 ALA A O 1
ATOM 724 N N . TRP A 1 96 ? 12.055 6.128 -11.536 1.00 98.12 96 TRP A N 1
ATOM 725 C CA . TRP A 1 96 ? 11.694 6.396 -12.932 1.00 98.12 96 TRP A CA 1
ATOM 726 C C . TRP A 1 96 ? 10.282 6.979 -13.084 1.00 98.12 96 TRP A C 1
ATOM 728 O O . TRP A 1 96 ? 10.064 7.913 -13.864 1.00 98.12 96 TRP A O 1
ATOM 738 N N . LEU A 1 97 ? 9.302 6.463 -12.338 1.00 98.12 97 LEU A N 1
ATOM 739 C CA . LEU A 1 97 ? 7.925 6.952 -12.402 1.00 98.12 97 LEU A CA 1
ATOM 740 C C . LEU A 1 97 ? 7.784 8.386 -11.885 1.00 98.12 97 LEU A C 1
ATOM 742 O O . LEU A 1 97 ? 7.013 9.150 -12.463 1.00 98.12 97 LEU A O 1
ATOM 746 N N . ILE A 1 98 ? 8.557 8.769 -10.866 1.00 97.38 98 ILE A N 1
ATOM 747 C CA . ILE A 1 98 ? 8.562 10.131 -10.310 1.00 97.38 98 ILE A CA 1
ATOM 748 C C . ILE A 1 98 ? 9.233 11.146 -11.248 1.00 97.38 98 ILE A C 1
ATOM 750 O O . ILE A 1 98 ? 8.870 12.324 -11.232 1.00 97.38 98 ILE A O 1
ATOM 754 N N . GLN A 1 99 ? 10.189 10.736 -12.086 1.00 95.94 99 GLN A N 1
ATOM 755 C CA . GLN A 1 99 ? 10.859 11.657 -13.011 1.00 95.94 99 GLN A CA 1
ATOM 756 C C . GLN A 1 99 ? 9.845 12.383 -13.913 1.00 95.94 99 GLN A C 1
ATOM 758 O O . GLN A 1 99 ? 9.015 11.749 -14.566 1.00 95.94 99 GLN A O 1
ATOM 763 N N . GLY A 1 100 ? 9.923 13.715 -13.975 1.00 95.25 100 GLY A N 1
ATOM 764 C CA . GLY A 1 100 ? 9.021 14.542 -14.788 1.00 95.25 100 GLY A CA 1
ATOM 765 C C . GLY A 1 100 ? 7.629 14.775 -14.187 1.00 95.25 100 GLY A C 1
ATOM 766 O O . GLY A 1 100 ? 6.765 15.310 -14.874 1.00 95.25 100 GLY A O 1
ATOM 767 N N . THR A 1 101 ? 7.406 14.387 -12.930 1.00 98.31 101 THR A N 1
ATOM 768 C CA . THR A 1 101 ? 6.187 14.702 -12.163 1.00 98.31 101 THR A CA 1
ATOM 769 C C . THR A 1 101 ? 6.416 15.900 -11.229 1.00 98.31 101 THR A C 1
ATOM 771 O O . THR A 1 101 ? 7.518 16.447 -11.164 1.00 98.31 101 THR A O 1
ATOM 774 N N . LYS A 1 102 ? 5.386 16.299 -10.475 1.00 98.44 102 LYS A N 1
ATOM 775 C CA . LYS A 1 102 ? 5.437 17.368 -9.461 1.00 98.44 102 LYS A CA 1
ATOM 776 C C . LYS A 1 102 ? 5.516 16.818 -8.029 1.00 98.44 102 LYS A C 1
ATOM 778 O O . LYS A 1 102 ? 5.179 17.530 -7.085 1.00 98.44 102 LYS A O 1
ATOM 783 N N . PHE A 1 103 ? 5.888 15.548 -7.847 1.00 98.56 103 PHE A N 1
ATOM 784 C CA . PHE A 1 103 ? 6.091 14.985 -6.511 1.00 98.56 103 PHE A CA 1
ATOM 785 C C . PHE A 1 103 ? 7.314 15.605 -5.830 1.00 98.56 103 PHE A C 1
ATOM 787 O O . PHE A 1 103 ? 8.392 15.710 -6.414 1.00 98.56 103 PHE A O 1
ATOM 794 N N . GLU A 1 104 ? 7.156 15.948 -4.558 1.00 98.06 104 GLU A N 1
ATOM 795 C CA . GLU A 1 104 ? 8.248 16.353 -3.687 1.00 98.06 104 GLU A CA 1
ATOM 796 C C . GLU A 1 104 ? 8.795 15.122 -2.968 1.00 98.06 104 GLU A C 1
ATOM 798 O O . GLU A 1 104 ? 8.101 14.484 -2.172 1.00 98.06 104 GLU A O 1
ATOM 803 N N . VAL A 1 105 ? 10.052 14.777 -3.249 1.00 97.00 105 VAL A N 1
ATOM 804 C CA . VAL A 1 105 ? 10.746 13.690 -2.550 1.00 97.00 105 VAL A CA 1
ATOM 805 C C . VAL A 1 105 ? 11.524 14.281 -1.380 1.00 97.00 105 VAL A C 1
ATOM 807 O O . VAL A 1 105 ? 12.533 14.957 -1.596 1.00 97.00 105 VAL A O 1
ATOM 810 N N . GLY A 1 106 ? 11.046 14.021 -0.162 1.00 94.88 106 GLY A N 1
ATOM 811 C CA . GLY A 1 106 ? 11.673 14.440 1.089 1.00 94.88 106 GLY A CA 1
ATOM 812 C C . GLY A 1 106 ? 12.926 13.618 1.381 1.00 94.88 106 GLY A C 1
ATOM 813 O O . GLY A 1 106 ? 13.994 13.850 0.809 1.00 94.88 106 GLY A O 1
ATOM 814 N N . ARG A 1 107 ? 12.817 12.630 2.271 1.00 93.81 107 ARG A N 1
ATOM 815 C CA . ARG A 1 107 ? 13.870 11.641 2.491 1.00 93.81 107 ARG A CA 1
ATOM 816 C C . ARG A 1 107 ? 14.098 10.846 1.211 1.00 93.81 107 ARG A C 1
ATOM 818 O O . ARG A 1 107 ? 13.158 10.349 0.592 1.00 93.81 107 ARG A O 1
ATOM 825 N N . LYS A 1 108 ? 15.373 10.696 0.862 1.00 93.88 108 LYS A N 1
ATOM 826 C CA . LYS A 1 108 ? 15.850 9.913 -0.276 1.00 93.88 108 LYS A CA 1
ATOM 827 C C . LYS A 1 108 ? 16.682 8.736 0.205 1.00 93.88 108 LYS A C 1
ATOM 829 O O . LYS A 1 108 ? 17.310 8.802 1.270 1.00 93.88 108 LYS A O 1
ATOM 834 N N . TYR A 1 109 ? 16.722 7.685 -0.606 1.00 91.94 109 TYR A N 1
ATOM 835 C CA . TYR A 1 109 ? 17.767 6.675 -0.482 1.00 91.94 109 TYR A CA 1
ATOM 836 C C . TYR A 1 109 ? 19.154 7.308 -0.672 1.00 91.94 109 TYR A C 1
ATOM 838 O O . TYR A 1 109 ? 19.298 8.366 -1.282 1.00 91.94 109 TYR A O 1
ATOM 846 N N . ALA A 1 110 ? 20.184 6.669 -0.114 1.00 88.62 110 ALA A N 1
ATOM 847 C CA . ALA A 1 110 ? 21.565 7.149 -0.232 1.00 88.62 110 ALA A CA 1
ATOM 848 C C . ALA A 1 110 ? 22.125 7.023 -1.662 1.00 88.62 110 ALA A C 1
ATOM 850 O O . ALA A 1 110 ? 23.132 7.644 -1.987 1.00 88.62 110 ALA A O 1
ATOM 851 N N . VAL A 1 111 ? 21.471 6.209 -2.486 1.00 88.19 111 VAL A N 1
ATOM 852 C CA . VAL A 1 111 ? 21.822 5.901 -3.871 1.00 88.19 111 VAL A CA 1
ATOM 853 C C . VAL A 1 111 ? 20.611 6.171 -4.756 1.00 88.19 111 VAL A C 1
ATOM 855 O O . VAL A 1 111 ? 19.485 6.139 -4.254 1.00 88.19 111 VAL A O 1
ATOM 858 N N . ASP A 1 112 ? 20.832 6.427 -6.046 1.00 92.75 112 ASP A N 1
ATOM 859 C CA . ASP A 1 112 ? 19.755 6.460 -7.039 1.00 92.75 112 ASP A CA 1
ATOM 860 C C . ASP A 1 112 ? 19.511 5.034 -7.564 1.00 92.75 112 ASP A C 1
ATOM 862 O O . ASP A 1 112 ? 20.314 4.534 -8.359 1.00 92.75 112 ASP A O 1
ATOM 866 N N . PRO A 1 113 ? 18.423 4.358 -7.150 1.00 93.31 113 PRO A N 1
ATOM 867 C CA . PRO A 1 113 ? 18.199 2.968 -7.530 1.00 93.31 113 PRO A CA 1
ATOM 868 C C . PRO A 1 113 ? 17.903 2.810 -9.026 1.00 93.31 113 PRO A C 1
ATOM 870 O O . PRO A 1 113 ? 18.084 1.719 -9.567 1.00 93.31 113 PRO A O 1
ATOM 873 N N . PHE A 1 114 ? 17.448 3.874 -9.706 1.00 95.94 114 PHE A N 1
ATOM 874 C CA . PHE A 1 114 ? 17.254 3.832 -11.151 1.00 95.94 114 PHE A CA 1
ATOM 875 C C . PHE A 1 114 ? 18.595 3.743 -11.871 1.00 95.94 114 PHE A C 1
ATOM 877 O O . PHE A 1 114 ? 18.753 2.892 -12.738 1.00 95.94 114 PHE A O 1
ATOM 884 N N . GLU A 1 115 ? 19.572 4.564 -11.484 1.00 95.44 115 GLU A N 1
ATOM 885 C CA . GLU A 1 115 ? 20.903 4.526 -12.096 1.00 95.44 115 GLU A CA 1
ATOM 886 C C . GLU A 1 115 ? 21.645 3.225 -11.778 1.00 95.44 115 GLU A C 1
ATOM 888 O O . GLU A 1 115 ? 22.240 2.626 -12.672 1.00 95.44 115 GLU A O 1
ATOM 893 N N . GLU A 1 116 ? 21.563 2.734 -10.536 1.00 92.69 116 GLU A N 1
ATOM 894 C CA . GLU A 1 116 ? 22.233 1.488 -10.135 1.00 92.69 116 GLU A CA 1
ATOM 895 C C . GLU A 1 116 ? 21.739 0.257 -10.905 1.00 92.69 116 GLU A C 1
ATOM 897 O O . GLU A 1 116 ? 22.505 -0.676 -11.159 1.00 92.69 116 GLU A O 1
ATOM 902 N N . HIS A 1 117 ? 20.463 0.248 -11.293 1.00 92.06 117 HIS A N 1
ATOM 903 C CA . HIS A 1 117 ? 19.831 -0.879 -11.973 1.00 92.06 117 HIS A CA 1
ATOM 904 C C . HIS A 1 117 ? 19.315 -0.537 -13.374 1.00 92.06 117 HIS A C 1
ATOM 906 O O . HIS A 1 117 ? 18.484 -1.276 -13.910 1.00 92.06 117 HIS A O 1
ATOM 912 N N . ARG A 1 118 ? 19.821 0.542 -13.982 1.00 95.31 118 ARG A N 1
ATOM 913 C CA . ARG A 1 118 ? 19.318 1.131 -15.232 1.00 95.31 118 ARG A CA 1
ATOM 914 C C . ARG A 1 118 ? 19.041 0.096 -16.314 1.00 95.31 118 ARG A C 1
ATOM 916 O O . ARG A 1 118 ? 17.903 -0.036 -16.749 1.00 95.31 118 ARG A O 1
ATOM 923 N N . GLU A 1 119 ? 20.046 -0.698 -16.682 1.00 94.81 119 GLU A N 1
ATOM 924 C CA . GLU A 1 119 ? 19.923 -1.703 -17.748 1.00 94.81 119 GLU A CA 1
ATOM 925 C C . GLU A 1 119 ? 18.814 -2.728 -17.478 1.00 94.81 119 GLU A C 1
ATOM 927 O O . GLU A 1 119 ? 18.150 -3.209 -18.392 1.00 94.81 119 GLU A O 1
ATOM 932 N N . ASN A 1 120 ? 18.607 -3.093 -16.213 1.00 94.00 120 ASN A N 1
ATOM 933 C CA . ASN A 1 120 ? 17.579 -4.047 -15.822 1.00 94.00 120 ASN A CA 1
ATOM 934 C C . ASN A 1 120 ? 16.194 -3.392 -15.811 1.00 94.00 120 ASN A C 1
ATOM 936 O O . ASN A 1 120 ? 15.230 -3.972 -16.306 1.00 94.00 120 ASN A O 1
ATOM 940 N N . ILE A 1 121 ? 16.095 -2.165 -15.308 1.00 96.25 121 ILE A N 1
ATOM 941 C CA . ILE A 1 121 ? 14.838 -1.419 -15.267 1.00 96.25 121 ILE A CA 1
ATOM 942 C C . ILE A 1 121 ? 14.361 -1.074 -16.681 1.00 96.25 121 ILE A C 1
ATOM 944 O O . ILE A 1 121 ? 13.180 -1.235 -16.980 1.00 96.25 121 ILE A O 1
ATOM 948 N N . GLU A 1 122 ? 15.265 -0.684 -17.579 1.00 97.25 122 GLU A N 1
ATOM 949 C CA . GLU A 1 122 ? 14.946 -0.373 -18.977 1.00 97.25 122 GLU A CA 1
ATOM 950 C C . GLU A 1 122 ? 14.349 -1.579 -19.722 1.00 97.25 122 GLU A C 1
ATOM 952 O O . GLU A 1 122 ? 13.433 -1.400 -20.527 1.00 97.25 122 GLU A O 1
ATOM 957 N N . LYS A 1 123 ? 14.754 -2.817 -19.390 1.00 96.88 123 LYS A N 1
ATOM 958 C CA . LYS A 1 123 ? 14.110 -4.038 -19.918 1.00 96.88 123 LYS A CA 1
ATOM 959 C C . LYS A 1 123 ? 12.638 -4.138 -19.515 1.00 96.88 123 LYS A C 1
ATOM 961 O O . LYS A 1 123 ? 11.822 -4.561 -20.325 1.00 96.88 123 LYS A O 1
ATOM 966 N N . ILE A 1 124 ? 12.290 -3.760 -18.282 1.00 96.94 124 ILE A N 1
ATOM 967 C CA . ILE A 1 124 ? 10.890 -3.743 -17.827 1.00 96.94 124 ILE A CA 1
ATOM 968 C C . ILE A 1 124 ? 10.139 -2.599 -18.508 1.00 96.94 124 ILE A C 1
ATOM 970 O O . ILE A 1 124 ? 9.039 -2.815 -19.007 1.00 96.94 124 ILE A O 1
ATOM 974 N N . ILE A 1 125 ? 10.731 -1.401 -18.560 1.00 97.81 125 ILE A N 1
ATOM 975 C CA . ILE A 1 125 ? 10.117 -0.221 -19.187 1.00 97.81 125 ILE A CA 1
ATOM 976 C C . ILE A 1 125 ? 9.750 -0.508 -20.645 1.00 97.81 125 ILE A C 1
ATOM 978 O O . ILE A 1 125 ? 8.652 -0.160 -21.068 1.00 97.81 125 ILE A O 1
ATOM 982 N N . ALA A 1 126 ? 10.623 -1.190 -21.390 1.00 97.69 126 ALA A N 1
ATOM 983 C CA . ALA A 1 126 ? 10.386 -1.549 -22.787 1.00 97.69 126 ALA A CA 1
ATOM 984 C C . ALA A 1 126 ? 9.156 -2.455 -23.007 1.00 97.69 126 ALA A C 1
ATOM 986 O O . ALA A 1 126 ? 8.651 -2.533 -24.125 1.00 97.69 126 ALA A O 1
ATOM 987 N N . LEU A 1 127 ? 8.677 -3.136 -21.960 1.00 96.88 127 LEU A N 1
ATOM 988 C CA . LEU A 1 127 ? 7.499 -4.007 -21.998 1.00 96.88 127 LEU A CA 1
ATOM 989 C C . LEU A 1 127 ? 6.213 -3.307 -21.540 1.00 96.88 127 LEU A C 1
ATOM 991 O O . LEU A 1 127 ? 5.126 -3.869 -21.683 1.00 96.88 127 LEU A O 1
ATOM 995 N N . LEU A 1 128 ? 6.316 -2.107 -20.965 1.00 96.75 128 LEU A N 1
ATOM 996 C CA . LEU A 1 128 ? 5.157 -1.329 -20.542 1.00 96.75 128 LEU A CA 1
ATOM 997 C C . LEU A 1 128 ? 4.495 -0.640 -21.747 1.00 96.75 128 LEU A C 1
ATOM 999 O O . LEU A 1 128 ? 5.160 -0.355 -22.745 1.00 96.75 128 LEU A O 1
ATOM 1003 N N . PRO A 1 129 ? 3.189 -0.324 -21.662 1.00 96.06 129 PRO A N 1
ATOM 1004 C CA . PRO A 1 129 ? 2.526 0.495 -22.670 1.00 96.06 129 PRO A CA 1
ATOM 1005 C C . PRO A 1 129 ? 3.270 1.824 -22.910 1.00 96.06 129 PRO A C 1
ATOM 1007 O O . PRO A 1 129 ? 3.720 2.445 -21.942 1.00 96.06 129 PRO A O 1
ATOM 1010 N N . PRO A 1 130 ? 3.377 2.320 -24.158 1.00 95.31 130 PRO A N 1
ATOM 1011 C CA . PRO A 1 130 ? 4.069 3.583 -24.445 1.00 95.31 130 PRO A CA 1
ATOM 1012 C C . PRO A 1 130 ? 3.498 4.791 -23.687 1.00 95.31 130 PRO A C 1
ATOM 1014 O O . PRO A 1 130 ? 4.210 5.747 -23.389 1.00 95.31 130 PRO A O 1
ATOM 1017 N N . ASP A 1 131 ? 2.210 4.740 -23.353 1.00 96.25 131 ASP A N 1
ATOM 1018 C CA . ASP A 1 131 ? 1.454 5.753 -22.625 1.00 96.25 131 ASP A CA 1
ATOM 1019 C C . ASP A 1 131 ? 1.375 5.481 -21.112 1.00 96.25 131 ASP A C 1
ATOM 1021 O O . ASP A 1 131 ? 0.597 6.120 -20.406 1.00 96.25 131 ASP A O 1
ATOM 1025 N N . PHE A 1 132 ? 2.198 4.577 -20.566 1.00 97.50 132 PHE A N 1
ATOM 1026 C CA . PHE A 1 132 ? 2.123 4.183 -19.155 1.00 97.50 132 PHE A CA 1
ATOM 1027 C C . PHE A 1 132 ? 2.221 5.370 -18.179 1.00 97.50 132 PHE A C 1
ATOM 1029 O O . PHE A 1 132 ? 1.561 5.379 -17.139 1.00 97.50 132 PHE A O 1
ATOM 1036 N N . LYS A 1 133 ? 2.996 6.409 -18.519 1.00 97.88 133 LYS A N 1
ATOM 1037 C CA . LYS A 1 133 ? 3.141 7.635 -17.710 1.00 97.88 133 LYS A CA 1
ATOM 1038 C C . LYS A 1 133 ? 2.145 8.750 -18.054 1.00 97.88 133 LYS A C 1
ATOM 1040 O O . LYS A 1 133 ? 2.248 9.832 -17.482 1.00 97.88 133 LYS A O 1
ATOM 1045 N N . ALA A 1 134 ? 1.188 8.523 -18.953 1.00 97.31 134 ALA A N 1
ATOM 1046 C CA . ALA A 1 134 ? 0.245 9.555 -19.377 1.00 97.31 134 ALA A CA 1
ATOM 1047 C C . ALA A 1 134 ? -0.509 10.169 -18.181 1.00 97.31 134 ALA A C 1
ATOM 1049 O O . ALA A 1 134 ? -1.061 9.447 -17.341 1.00 97.31 134 ALA A O 1
ATOM 1050 N N . GLY A 1 135 ? -0.507 11.505 -18.111 1.00 96.81 135 GLY A N 1
ATOM 1051 C CA . GLY A 1 135 ? -1.153 12.311 -17.072 1.00 96.81 135 GLY A CA 1
ATOM 1052 C C . GLY A 1 135 ? -0.319 12.505 -15.800 1.00 96.81 135 GLY A C 1
ATOM 1053 O O . GLY A 1 135 ? -0.652 13.362 -14.979 1.00 96.81 135 GLY A O 1
ATOM 1054 N N . MET A 1 136 ? 0.762 11.737 -15.616 1.00 98.38 136 MET A N 1
ATOM 1055 C CA . MET A 1 136 ? 1.584 11.803 -14.403 1.00 98.38 136 MET A CA 1
ATOM 1056 C C . MET A 1 136 ? 2.386 13.104 -14.291 1.00 98.38 136 MET A C 1
ATOM 1058 O O . MET A 1 136 ? 2.782 13.474 -13.189 1.00 98.38 136 MET A O 1
ATOM 1062 N N . GLU A 1 137 ? 2.591 13.839 -15.387 1.00 97.69 137 GLU A N 1
ATOM 1063 C CA . GLU A 1 137 ? 3.303 15.125 -15.399 1.00 97.69 137 GLU A CA 1
ATOM 1064 C C . GLU A 1 137 ? 2.650 16.190 -14.501 1.00 97.69 137 GLU A C 1
ATOM 1066 O O . GLU A 1 137 ? 3.290 17.154 -14.075 1.00 97.69 137 GLU A O 1
ATOM 1071 N N . ASN A 1 138 ? 1.369 16.001 -14.177 1.00 97.88 138 ASN A N 1
ATOM 1072 C CA . ASN A 1 138 ? 0.615 16.863 -13.278 1.00 97.88 138 ASN A CA 1
ATOM 1073 C C . ASN A 1 138 ? 0.420 16.282 -11.874 1.00 97.88 138 ASN A C 1
ATOM 1075 O O . ASN A 1 138 ? -0.094 16.991 -11.009 1.00 97.88 138 ASN A O 1
ATOM 1079 N N . TRP A 1 139 ? 0.840 15.038 -11.631 1.00 98.56 139 TRP A N 1
ATOM 1080 C CA . TRP A 1 139 ? 0.717 14.417 -10.317 1.00 98.56 139 TRP A CA 1
ATOM 1081 C C . TRP A 1 139 ? 1.716 15.031 -9.346 1.00 98.56 139 TRP A C 1
ATOM 1083 O O . TRP A 1 139 ? 2.876 15.268 -9.683 1.00 98.56 139 TRP A O 1
ATOM 1093 N N . SER A 1 140 ? 1.244 15.282 -8.134 1.00 98.50 140 SER A N 1
ATOM 1094 C CA . SER A 1 140 ? 1.972 15.929 -7.048 1.00 98.50 140 SER A CA 1
ATOM 1095 C C . SER A 1 140 ? 1.662 15.247 -5.723 1.00 98.50 140 SER A C 1
ATOM 1097 O O . SER A 1 140 ? 0.705 14.484 -5.615 1.00 98.50 140 SER A O 1
ATOM 1099 N N . GLY A 1 141 ? 2.464 15.538 -4.707 1.00 98.25 141 GLY A N 1
ATOM 1100 C CA . GLY A 1 141 ? 2.333 14.971 -3.370 1.00 98.25 141 GLY A CA 1
ATOM 1101 C C . GLY A 1 141 ? 3.699 14.842 -2.711 1.00 98.25 141 GLY A C 1
ATOM 1102 O O . GLY A 1 141 ? 4.718 15.167 -3.322 1.00 98.25 141 GLY A O 1
ATOM 1103 N N . ARG A 1 142 ? 3.725 14.346 -1.475 1.00 98.38 142 ARG A N 1
ATOM 1104 C CA . ARG A 1 142 ? 4.962 14.151 -0.717 1.00 98.38 142 ARG A CA 1
ATOM 1105 C C . ARG A 1 142 ? 5.336 12.676 -0.672 1.00 98.38 142 ARG A C 1
ATOM 1107 O O . ARG A 1 142 ? 4.517 11.861 -0.258 1.00 98.38 142 ARG A O 1
ATOM 1114 N N . ILE A 1 143 ? 6.571 12.358 -1.050 1.00 98.44 143 ILE A N 1
ATOM 1115 C CA . ILE A 1 143 ? 7.139 11.008 -1.017 1.00 98.44 143 ILE A CA 1
ATOM 1116 C C . ILE A 1 143 ? 8.335 10.969 -0.064 1.00 98.44 143 ILE A C 1
ATOM 1118 O O . ILE A 1 143 ? 9.242 11.794 -0.146 1.00 98.44 143 ILE A O 1
ATOM 1122 N N . GLU A 1 144 ? 8.355 9.975 0.815 1.00 97.62 144 GLU A N 1
ATOM 1123 C CA . GLU A 1 144 ? 9.414 9.711 1.783 1.00 97.62 144 GLU A CA 1
ATOM 1124 C C . GLU A 1 144 ? 9.981 8.307 1.546 1.00 97.62 144 GLU A C 1
ATOM 1126 O O . GLU A 1 144 ? 9.289 7.297 1.711 1.00 97.62 144 GLU A O 1
ATOM 1131 N N . GLN A 1 145 ? 11.250 8.232 1.149 1.00 95.50 145 GLN A N 1
ATOM 1132 C CA . GLN A 1 145 ? 11.931 6.973 0.859 1.00 95.50 145 GLN A CA 1
ATOM 1133 C C . GLN A 1 145 ? 12.693 6.484 2.087 1.00 95.50 145 GLN A C 1
ATOM 1135 O O . GLN A 1 145 ? 13.698 7.071 2.497 1.00 95.50 145 GLN A O 1
ATOM 1140 N N . HIS A 1 146 ? 12.228 5.381 2.666 1.00 93.19 146 HIS A N 1
ATOM 1141 C CA . HIS A 1 146 ? 12.852 4.758 3.824 1.00 93.19 146 HIS A CA 1
ATOM 1142 C C . HIS A 1 146 ? 13.095 3.270 3.569 1.00 93.19 146 HIS A C 1
ATOM 1144 O O . HIS A 1 146 ? 12.420 2.614 2.775 1.00 93.19 146 HIS A O 1
ATOM 1150 N N . ILE A 1 147 ? 14.099 2.722 4.245 1.00 90.56 147 ILE A N 1
ATOM 1151 C CA . ILE A 1 147 ? 14.297 1.273 4.269 1.00 90.56 147 ILE A CA 1
ATOM 1152 C C . ILE A 1 147 ? 13.170 0.607 5.068 1.00 90.56 147 ILE A C 1
ATOM 1154 O O . ILE A 1 147 ? 12.559 1.235 5.941 1.00 90.56 147 ILE A O 1
ATOM 1158 N N . SER A 1 148 ? 12.828 -0.637 4.722 1.00 87.19 148 SER A N 1
ATOM 1159 C CA . SER A 1 148 ? 11.610 -1.277 5.237 1.00 87.19 148 SER A CA 1
ATOM 1160 C C . SER A 1 148 ? 11.589 -1.420 6.763 1.00 87.19 148 SER A C 1
ATOM 1162 O O . SER A 1 148 ? 10.554 -1.168 7.369 1.00 87.19 148 SER A O 1
ATOM 1164 N N . ASP A 1 149 ? 12.726 -1.693 7.410 1.00 87.44 149 ASP A N 1
ATOM 1165 C CA . ASP A 1 149 ? 12.858 -1.742 8.878 1.00 87.44 149 ASP A CA 1
ATOM 1166 C C . ASP A 1 149 ? 12.538 -0.400 9.561 1.00 87.44 149 ASP A C 1
ATOM 1168 O O . ASP A 1 149 ? 11.832 -0.366 10.565 1.00 87.44 149 ASP A O 1
ATOM 1172 N N . THR A 1 150 ? 12.984 0.718 8.989 1.00 91.50 150 THR A N 1
ATOM 1173 C CA . THR A 1 150 ? 12.670 2.061 9.501 1.00 91.50 150 THR A CA 1
ATOM 1174 C C . THR A 1 150 ? 11.170 2.358 9.415 1.00 91.50 150 THR A C 1
ATOM 1176 O O . THR A 1 150 ? 10.618 3.015 10.300 1.00 91.50 150 THR A O 1
ATOM 1179 N N . ASN A 1 151 ? 10.483 1.840 8.390 1.00 92.56 151 ASN A N 1
ATOM 1180 C CA . ASN A 1 151 ? 9.040 2.035 8.243 1.00 92.56 151 ASN A CA 1
ATOM 1181 C C . ASN A 1 151 ? 8.227 1.383 9.371 1.00 92.56 151 ASN A C 1
ATOM 1183 O O . ASN A 1 151 ? 7.197 1.943 9.730 1.00 92.56 151 ASN A O 1
ATOM 1187 N N . TYR A 1 152 ? 8.689 0.292 9.998 1.00 89.88 152 TYR A N 1
ATOM 1188 C CA . TYR A 1 152 ? 7.976 -0.289 11.150 1.00 89.88 152 TYR A CA 1
ATOM 1189 C C . TYR A 1 152 ? 7.805 0.730 12.280 1.00 89.88 152 TYR A C 1
ATOM 1191 O O . TYR A 1 152 ? 6.743 0.790 12.884 1.00 89.88 152 TYR A O 1
ATOM 1199 N N . GLY A 1 153 ? 8.822 1.554 12.548 1.00 93.00 153 GLY A N 1
ATOM 1200 C CA . GLY A 1 153 ? 8.727 2.619 13.547 1.00 93.00 153 GLY A CA 1
ATOM 1201 C C . GLY A 1 153 ? 7.919 3.819 13.056 1.00 93.00 153 GLY A C 1
ATOM 1202 O O . GLY A 1 153 ? 7.087 4.341 13.792 1.00 93.00 153 GLY A O 1
ATOM 1203 N N . LEU A 1 154 ? 8.138 4.253 11.811 1.00 94.94 154 LEU A N 1
ATOM 1204 C CA . LEU A 1 154 ? 7.462 5.432 11.255 1.00 94.94 154 LEU A CA 1
ATOM 1205 C C . LEU A 1 154 ? 5.947 5.259 11.166 1.00 94.94 154 LEU A C 1
ATOM 1207 O O . LEU A 1 154 ? 5.224 6.198 11.469 1.00 94.94 154 LEU A O 1
ATOM 1211 N N . LEU A 1 155 ? 5.468 4.068 10.809 1.00 94.25 155 LEU A N 1
ATOM 1212 C CA . LEU A 1 155 ? 4.032 3.806 10.749 1.00 94.25 155 LEU A CA 1
ATOM 1213 C C . LEU A 1 155 ? 3.382 3.826 12.139 1.00 94.25 155 LEU A C 1
ATOM 1215 O O . LEU A 1 155 ? 2.225 4.206 12.262 1.00 94.25 155 LEU A O 1
ATOM 1219 N N . LEU A 1 156 ? 4.115 3.483 13.203 1.00 94.62 156 LEU A N 1
ATOM 1220 C CA . LEU A 1 156 ? 3.601 3.654 14.566 1.00 94.62 156 LEU A CA 1
ATOM 1221 C C . LEU A 1 156 ? 3.465 5.129 14.931 1.00 94.62 156 LEU A C 1
ATOM 1223 O O . LEU A 1 156 ? 2.447 5.510 15.500 1.00 94.62 156 LEU A O 1
ATOM 1227 N N . TRP A 1 157 ? 4.455 5.950 14.571 1.00 95.44 157 TRP A N 1
ATOM 1228 C CA . TRP A 1 157 ? 4.358 7.402 14.729 1.00 95.44 157 TRP A CA 1
ATOM 1229 C C . TRP A 1 157 ? 3.186 7.973 13.936 1.00 95.44 157 TRP A C 1
ATOM 1231 O O . TRP A 1 157 ? 2.386 8.709 14.497 1.00 95.44 157 TRP A O 1
ATOM 1241 N N . ASP A 1 158 ? 3.015 7.566 12.678 1.00 95.25 158 ASP A N 1
ATOM 1242 C CA . ASP A 1 158 ? 1.891 8.034 11.865 1.00 95.25 158 ASP A CA 1
ATOM 1243 C C . ASP A 1 158 ? 0.538 7.663 12.451 1.00 95.25 158 ASP A C 1
ATOM 1245 O O . ASP A 1 158 ? -0.393 8.466 12.406 1.00 95.25 158 ASP A O 1
ATOM 1249 N N . LEU A 1 159 ? 0.423 6.445 12.990 1.00 93.50 159 LEU A N 1
ATOM 1250 C CA . LEU A 1 159 ? -0.789 6.012 13.663 1.00 93.50 159 LEU A CA 1
ATOM 1251 C C . LEU A 1 159 ? -1.065 6.936 14.851 1.00 93.50 159 LEU A C 1
ATOM 1253 O O . LEU A 1 159 ? -2.139 7.525 14.899 1.00 93.50 159 LEU A O 1
ATOM 1257 N N . ILE A 1 160 ? -0.085 7.100 15.747 1.00 93.50 160 ILE A N 1
ATOM 1258 C CA . ILE A 1 160 ? -0.180 7.924 16.965 1.00 93.50 160 ILE A CA 1
ATOM 1259 C C . ILE A 1 160 ? -0.494 9.400 16.649 1.00 93.50 160 ILE A C 1
ATOM 1261 O O . ILE A 1 160 ? -1.244 10.044 17.380 1.00 93.50 160 ILE A O 1
ATOM 1265 N N . ASP A 1 161 ? 0.042 9.937 15.556 1.00 94.62 161 ASP A N 1
ATOM 1266 C CA . ASP A 1 161 ? -0.133 11.343 15.177 1.00 94.62 161 ASP A CA 1
ATOM 1267 C C . ASP A 1 161 ? -1.322 11.571 14.222 1.00 94.62 161 ASP A C 1
ATOM 1269 O O . ASP A 1 161 ? -1.534 12.688 13.747 1.00 94.62 161 ASP A O 1
ATOM 1273 N N . HIS A 1 162 ? -2.110 10.531 13.911 1.00 92.69 162 HIS A N 1
ATOM 1274 C CA . HIS A 1 162 ? -3.166 10.561 12.886 1.00 92.69 162 HIS A CA 1
ATOM 1275 C C . HIS A 1 162 ? -2.695 11.061 11.509 1.00 92.69 162 HIS A C 1
ATOM 1277 O O . HIS A 1 162 ? -3.468 11.618 10.718 1.00 92.69 162 HIS A O 1
ATOM 1283 N N . GLN A 1 163 ? -1.425 10.838 11.185 1.00 95.50 163 GLN A N 1
ATOM 1284 C CA . GLN A 1 163 ? -0.866 11.218 9.902 1.00 95.50 163 GLN A CA 1
ATOM 1285 C C . GLN A 1 163 ? -1.434 10.307 8.816 1.00 95.50 163 GLN A C 1
ATOM 1287 O O . GLN A 1 163 ? -1.155 9.111 8.767 1.00 95.50 163 GLN A O 1
ATOM 1292 N N . LYS A 1 164 ? -2.197 10.892 7.887 1.00 96.50 164 LYS A N 1
ATOM 1293 C CA . LYS A 1 164 ? -2.639 10.168 6.693 1.00 96.50 164 LYS A CA 1
ATOM 1294 C C . LYS A 1 164 ? -1.420 9.784 5.868 1.00 96.50 164 LYS A C 1
ATOM 1296 O O . LYS A 1 164 ? -0.712 10.669 5.369 1.00 96.50 164 LYS A O 1
ATOM 1301 N N . CYS A 1 165 ? -1.190 8.488 5.714 1.00 96.56 165 CYS A N 1
ATOM 1302 C CA . CYS A 1 165 ? -0.087 7.983 4.917 1.00 96.56 165 CYS A CA 1
ATOM 1303 C C . CYS A 1 165 ? -0.495 6.771 4.083 1.00 96.56 165 CYS A C 1
ATOM 1305 O O . CYS A 1 165 ? -1.418 6.021 4.405 1.00 96.56 165 CYS A O 1
ATOM 1307 N N . ILE A 1 166 ? 0.206 6.601 2.971 1.00 98.06 166 ILE A N 1
ATOM 1308 C CA . ILE A 1 166 ? 0.105 5.423 2.121 1.00 98.06 166 ILE A CA 1
ATOM 1309 C C . ILE A 1 166 ? 1.495 4.813 2.091 1.00 98.06 166 ILE A C 1
ATOM 1311 O O . ILE A 1 166 ? 2.457 5.538 1.863 1.00 98.06 166 ILE A O 1
ATOM 1315 N N . VAL A 1 167 ? 1.626 3.511 2.320 1.00 97.44 167 VAL A N 1
ATOM 1316 C CA . VAL A 1 167 ? 2.918 2.819 2.304 1.00 97.44 167 VAL A CA 1
ATOM 1317 C C . VAL A 1 167 ? 2.979 1.814 1.165 1.00 97.44 167 VAL A C 1
ATOM 1319 O O . VAL A 1 167 ? 2.124 0.942 1.060 1.00 97.44 167 VAL A O 1
ATOM 1322 N N . LEU A 1 168 ? 3.997 1.924 0.315 1.00 96.94 168 LEU A N 1
ATOM 1323 C CA . LEU A 1 168 ? 4.320 0.943 -0.715 1.00 96.94 168 LEU A CA 1
ATOM 1324 C C . LEU A 1 168 ? 5.417 0.006 -0.215 1.00 96.94 168 LEU A C 1
ATOM 1326 O O . LEU A 1 168 ? 6.509 0.459 0.131 1.00 96.94 168 LEU A O 1
ATOM 1330 N N . ALA A 1 169 ? 5.146 -1.295 -0.246 1.00 93.50 169 ALA A N 1
ATOM 1331 C CA . ALA A 1 169 ? 6.104 -2.335 0.114 1.00 93.50 169 ALA A CA 1
ATOM 1332 C C . ALA A 1 169 ? 6.036 -3.521 -0.857 1.00 93.50 169 ALA A C 1
ATOM 1334 O O . ALA A 1 169 ? 5.029 -3.742 -1.540 1.00 93.50 169 ALA A O 1
ATOM 1335 N N . THR A 1 170 ? 7.113 -4.303 -0.907 1.00 88.81 170 THR A N 1
ATOM 1336 C CA . THR A 1 170 ? 7.117 -5.631 -1.532 1.00 88.81 170 THR A CA 1
ATOM 1337 C C . THR A 1 170 ? 6.262 -6.620 -0.745 1.00 88.81 170 THR A C 1
ATOM 1339 O O . THR A 1 170 ? 5.790 -6.323 0.345 1.00 88.81 170 THR A O 1
ATOM 1342 N N . ASP A 1 171 ? 6.013 -7.793 -1.315 1.00 83.88 171 ASP A N 1
ATOM 1343 C CA . ASP A 1 171 ? 5.042 -8.771 -0.833 1.00 83.88 171 ASP A CA 1
ATOM 1344 C C . ASP A 1 171 ? 5.297 -9.154 0.630 1.00 83.88 171 ASP A C 1
ATOM 1346 O O . ASP A 1 171 ? 4.417 -8.966 1.464 1.00 83.88 171 ASP A O 1
ATOM 1350 N N . LEU A 1 172 ? 6.512 -9.604 0.970 1.00 82.00 172 LEU A N 1
ATOM 1351 C CA . LEU A 1 172 ? 6.795 -10.076 2.330 1.00 82.00 172 LEU A CA 1
ATOM 1352 C C . LEU A 1 172 ? 6.904 -8.948 3.362 1.00 82.00 172 LEU A C 1
ATOM 1354 O O . LEU A 1 172 ? 6.393 -9.084 4.470 1.00 82.00 172 LEU A O 1
ATOM 1358 N N . ASP A 1 173 ? 7.580 -7.847 3.032 1.00 86.31 173 ASP A N 1
ATOM 1359 C CA . ASP A 1 173 ? 7.667 -6.717 3.962 1.00 86.31 173 ASP A CA 1
ATOM 1360 C C . ASP A 1 173 ? 6.301 -6.043 4.120 1.00 86.31 173 ASP A C 1
ATOM 1362 O O . ASP A 1 173 ? 5.924 -5.677 5.227 1.00 86.31 173 ASP A O 1
ATOM 1366 N N . GLY A 1 174 ? 5.514 -5.973 3.047 1.00 87.31 174 GLY A N 1
ATOM 1367 C CA . GLY A 1 174 ? 4.127 -5.539 3.079 1.00 87.31 174 GLY A CA 1
ATOM 1368 C C . GLY A 1 174 ? 3.273 -6.424 3.979 1.00 87.31 174 GLY A C 1
ATOM 1369 O O . GLY A 1 174 ? 2.569 -5.873 4.810 1.00 87.31 174 GLY A O 1
ATOM 1370 N N . ASP A 1 175 ? 3.385 -7.754 3.878 1.00 83.25 175 ASP A N 1
ATOM 1371 C CA . ASP A 1 175 ? 2.707 -8.724 4.759 1.00 83.25 175 ASP A CA 1
ATOM 1372 C C . ASP A 1 175 ? 2.979 -8.430 6.241 1.00 83.25 175 ASP A C 1
ATOM 1374 O O . ASP A 1 175 ? 2.062 -8.193 7.026 1.00 83.25 175 ASP A O 1
ATOM 1378 N N . ARG A 1 176 ? 4.259 -8.314 6.602 1.00 85.25 176 ARG A N 1
ATOM 1379 C CA . ARG A 1 176 ? 4.687 -8.037 7.978 1.00 85.25 176 ARG A CA 1
ATOM 1380 C C . ARG A 1 176 ? 4.241 -6.666 8.479 1.00 85.25 176 ARG A C 1
ATOM 1382 O O . ARG A 1 176 ? 3.824 -6.543 9.628 1.00 85.25 176 ARG A O 1
ATOM 1389 N N . LEU A 1 177 ? 4.337 -5.631 7.640 1.00 88.94 177 LEU A N 1
ATOM 1390 C CA . LEU A 1 177 ? 3.849 -4.292 7.976 1.00 88.94 177 LEU A CA 1
ATOM 1391 C C . LEU A 1 177 ? 2.335 -4.317 8.193 1.00 88.94 177 LEU A C 1
ATOM 1393 O O . LEU A 1 177 ? 1.841 -3.725 9.149 1.00 88.94 177 LEU A O 1
ATOM 1397 N N . THR A 1 178 ? 1.599 -5.030 7.339 1.00 85.31 178 THR A N 1
ATOM 1398 C CA . THR A 1 178 ? 0.150 -5.165 7.464 1.00 85.31 178 THR A CA 1
ATOM 1399 C C . THR A 1 178 ? -0.280 -5.926 8.712 1.00 85.31 178 THR A C 1
ATOM 1401 O O . THR A 1 178 ? -1.254 -5.519 9.342 1.00 85.31 178 THR A O 1
ATOM 1404 N N . ASP A 1 179 ? 0.451 -6.967 9.109 1.00 83.62 179 ASP A N 1
ATOM 1405 C CA . ASP A 1 179 ? 0.194 -7.695 10.356 1.00 83.62 179 ASP A CA 1
ATOM 1406 C C . ASP A 1 179 ? 0.473 -6.818 11.580 1.00 83.62 179 ASP A C 1
ATOM 1408 O O . ASP A 1 179 ? -0.352 -6.743 12.490 1.00 83.62 179 ASP A O 1
ATOM 1412 N N . LEU A 1 180 ? 1.580 -6.062 11.572 1.00 87.06 180 LEU A N 1
ATOM 1413 C CA . LEU A 1 180 ? 1.851 -5.089 12.630 1.00 87.06 180 LEU A CA 1
ATOM 1414 C C . LEU A 1 180 ? 0.694 -4.084 12.755 1.00 87.06 180 LEU A C 1
ATOM 1416 O O . LEU A 1 180 ? 0.187 -3.868 13.853 1.00 87.06 180 LEU A O 1
ATOM 1420 N N . MET A 1 181 ? 0.255 -3.481 11.647 1.00 87.50 181 MET A N 1
ATOM 1421 C CA . MET A 1 181 ? -0.823 -2.484 11.670 1.00 87.50 181 MET A CA 1
ATOM 1422 C C . MET A 1 181 ? -2.180 -3.075 12.073 1.00 87.50 181 MET A C 1
ATOM 1424 O O . MET A 1 181 ? -2.993 -2.376 12.679 1.00 87.50 181 MET A O 1
ATOM 1428 N N . ALA A 1 182 ? -2.428 -4.352 11.770 1.00 81.94 182 ALA A N 1
ATOM 1429 C CA . ALA A 1 182 ? -3.651 -5.050 12.156 1.00 81.94 182 ALA A CA 1
ATOM 1430 C C . ALA A 1 182 ? -3.788 -5.227 13.675 1.00 81.94 182 ALA A C 1
ATOM 1432 O O . ALA A 1 182 ? -4.910 -5.185 14.188 1.00 81.94 182 ALA A O 1
ATOM 1433 N N . ASP A 1 183 ? -2.668 -5.423 14.372 1.00 83.06 183 ASP A N 1
ATOM 1434 C CA . ASP A 1 183 ? -2.669 -5.820 15.779 1.00 83.06 183 ASP A CA 1
ATOM 1435 C C . ASP A 1 183 ? -2.209 -4.712 16.733 1.00 83.06 183 ASP A C 1
ATOM 1437 O O . ASP A 1 183 ? -2.590 -4.723 17.903 1.00 83.06 183 ASP A O 1
ATOM 1441 N N . VAL A 1 184 ? -1.431 -3.724 16.274 1.00 88.44 184 VAL A N 1
ATOM 1442 C CA . VAL A 1 184 ? -0.733 -2.783 17.173 1.00 88.44 184 VAL A CA 1
ATOM 1443 C C . VAL A 1 184 ? -1.646 -1.902 18.031 1.00 88.44 184 VAL A C 1
ATOM 1445 O O . VAL A 1 184 ? -1.240 -1.441 19.100 1.00 88.44 184 VAL A O 1
ATOM 1448 N N . SER A 1 185 ? -2.899 -1.709 17.624 1.00 88.19 185 SER A N 1
ATOM 1449 C CA . SER A 1 185 ? -3.842 -0.885 18.387 1.00 88.19 185 SER A CA 1
ATOM 1450 C C . SER A 1 185 ? -4.165 -1.492 19.765 1.00 88.19 185 SER A C 1
ATOM 1452 O O . SER A 1 185 ? -4.351 -0.751 20.729 1.00 88.19 185 SER A O 1
ATOM 1454 N N . ASP A 1 186 ? -4.179 -2.825 19.900 1.00 87.50 186 ASP A N 1
ATOM 1455 C CA . ASP A 1 186 ? -4.428 -3.503 21.184 1.00 87.50 186 ASP A CA 1
ATOM 1456 C C . ASP A 1 186 ? -3.276 -3.287 22.193 1.00 87.50 186 ASP A C 1
ATOM 1458 O O . ASP A 1 186 ? -3.540 -2.805 23.303 1.00 87.50 186 ASP A O 1
ATOM 1462 N N . PRO A 1 187 ? -1.998 -3.557 21.846 1.00 90.00 187 PRO A N 1
ATOM 1463 C CA . PRO A 1 187 ? -0.857 -3.228 22.697 1.00 90.00 187 PRO A CA 1
ATOM 1464 C C . PRO A 1 187 ? -0.774 -1.750 23.088 1.00 90.00 187 PRO A C 1
ATOM 1466 O O . PRO A 1 187 ? -0.472 -1.456 24.246 1.00 90.00 187 PRO A O 1
ATOM 1469 N N . LEU A 1 188 ? -1.066 -0.821 22.168 1.00 92.56 188 LEU A N 1
ATOM 1470 C CA . LEU A 1 188 ? -1.034 0.618 22.458 1.00 92.56 188 LEU A CA 1
ATOM 1471 C C . LEU A 1 188 ? -2.099 1.014 23.489 1.00 92.56 188 LEU A C 1
ATOM 1473 O O . LEU A 1 188 ? -1.776 1.678 24.476 1.00 92.56 188 LEU A O 1
ATOM 1477 N N . ARG A 1 189 ? -3.343 0.542 23.329 1.00 91.88 189 ARG A N 1
ATOM 1478 C CA . ARG A 1 189 ? -4.411 0.754 24.322 1.00 91.88 189 ARG A CA 1
ATOM 1479 C C . ARG A 1 189 ? -4.061 0.141 25.675 1.00 91.88 189 ARG A C 1
ATOM 1481 O O . 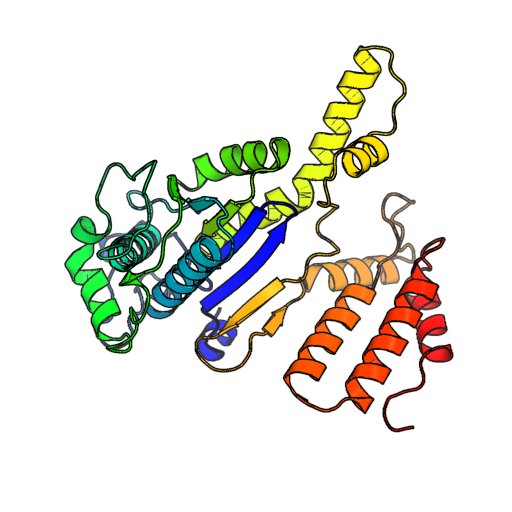ARG A 1 189 ? -4.258 0.777 26.710 1.00 91.88 189 ARG A O 1
ATOM 1488 N N . HIS A 1 190 ? -3.510 -1.074 25.684 1.00 93.00 190 HIS A N 1
ATOM 1489 C CA . HIS A 1 190 ? -3.080 -1.723 26.921 1.00 93.00 190 HIS A CA 1
ATOM 1490 C C . HIS A 1 190 ? -1.992 -0.912 27.637 1.00 93.00 190 HIS A C 1
ATOM 1492 O O . HIS A 1 190 ? -2.079 -0.686 28.845 1.00 93.00 190 HIS A O 1
ATOM 1498 N N . PHE A 1 191 ? -0.987 -0.433 26.897 1.00 95.06 191 PHE A N 1
ATOM 1499 C CA . PHE A 1 191 ? 0.072 0.408 27.445 1.00 95.06 191 PHE A CA 1
ATOM 1500 C C . PHE A 1 191 ? -0.477 1.724 28.015 1.00 95.06 191 PHE A C 1
ATOM 1502 O O . PHE A 1 191 ? -0.152 2.068 29.154 1.00 95.06 191 PHE A O 1
ATOM 1509 N N . GLY A 1 192 ? -1.380 2.397 27.292 1.00 94.75 192 GLY A N 1
ATOM 1510 C CA . GLY A 1 192 ? -2.090 3.582 27.784 1.00 94.75 192 GLY A CA 1
ATOM 1511 C C . GLY A 1 192 ? -2.837 3.322 29.096 1.00 94.75 192 GLY A C 1
ATOM 1512 O O . GLY A 1 192 ? -2.736 4.107 30.038 1.00 94.75 192 GLY A O 1
ATOM 1513 N N . GLY A 1 193 ? -3.486 2.161 29.221 1.00 95.56 193 GLY A N 1
ATOM 1514 C CA . GLY A 1 193 ? -4.189 1.761 30.443 1.00 95.56 193 GLY A CA 1
ATOM 1515 C C . GLY A 1 193 ? -3.248 1.548 31.631 1.00 95.56 193 GLY A C 1
ATOM 1516 O O . GLY A 1 193 ? -3.561 1.947 32.754 1.00 95.56 193 GLY A O 1
ATOM 1517 N N . LYS A 1 194 ? -2.053 0.981 31.397 1.00 96.81 194 LYS A N 1
ATOM 1518 C CA . LYS A 1 194 ? -1.025 0.851 32.446 1.00 96.81 194 LYS A CA 1
ATOM 1519 C C . LYS A 1 194 ? -0.542 2.216 32.938 1.00 96.81 194 LYS A C 1
ATOM 1521 O O . LYS A 1 194 ? -0.376 2.385 34.146 1.00 96.81 194 LYS A O 1
ATOM 1526 N N . LEU A 1 195 ? -0.337 3.174 32.031 1.00 97.31 195 LEU A N 1
ATOM 1527 C CA . LEU A 1 195 ? 0.064 4.539 32.385 1.00 97.31 195 LEU A CA 1
ATOM 1528 C C . LEU A 1 195 ? -1.033 5.263 33.167 1.00 97.31 195 LEU A C 1
ATOM 1530 O O . LEU A 1 195 ? -0.753 5.833 34.218 1.00 97.31 195 LEU A O 1
ATOM 1534 N N . ALA A 1 196 ? -2.283 5.183 32.713 1.00 96.81 196 ALA A N 1
ATOM 1535 C CA . ALA A 1 196 ? -3.407 5.800 33.406 1.00 96.81 196 ALA A CA 1
ATOM 1536 C C . ALA A 1 196 ? -3.560 5.272 34.841 1.00 96.81 196 ALA A C 1
ATOM 1538 O O . ALA A 1 196 ? -3.648 6.059 35.784 1.00 96.81 196 ALA A O 1
ATOM 1539 N N . LYS A 1 197 ? -3.459 3.949 35.024 1.00 96.31 197 LYS A N 1
ATOM 1540 C CA . LYS A 1 197 ? -3.479 3.321 36.350 1.00 96.31 197 LYS A CA 1
ATOM 1541 C C . LYS A 1 197 ? -2.329 3.796 37.240 1.00 96.31 197 LYS A C 1
ATOM 1543 O O . LYS A 1 197 ? -2.535 4.026 38.428 1.00 96.31 197 LYS A O 1
ATOM 1548 N N . HIS A 1 198 ? -1.125 3.949 36.686 1.00 97.38 198 HIS A N 1
ATOM 1549 C CA . HIS A 1 198 ? 0.022 4.485 37.426 1.00 97.38 198 HIS A CA 1
ATOM 1550 C C . HIS A 1 198 ? -0.212 5.932 37.894 1.00 97.38 198 HIS A C 1
ATOM 1552 O O . HIS A 1 198 ? 0.220 6.298 38.983 1.00 97.38 198 HIS A O 1
ATOM 1558 N N . LEU A 1 199 ? -0.948 6.725 37.111 1.00 97.62 199 LEU A N 1
ATOM 1559 C CA . LEU A 1 199 ? -1.346 8.100 37.433 1.00 97.62 199 LEU A CA 1
ATOM 1560 C C . LEU A 1 199 ? -2.616 8.191 38.306 1.00 97.62 199 LEU A C 1
ATOM 1562 O O . LEU A 1 199 ? -3.126 9.288 38.533 1.00 97.62 199 LEU A O 1
ATOM 1566 N N . GLY A 1 200 ? -3.146 7.060 38.786 1.00 96.31 200 GLY A N 1
ATOM 1567 C CA . GLY A 1 200 ? -4.346 7.015 39.627 1.00 96.31 200 GLY A CA 1
ATOM 1568 C C . GLY A 1 200 ? -5.654 7.315 38.887 1.00 96.31 200 GLY A C 1
ATOM 1569 O O . GLY A 1 200 ? -6.634 7.684 39.528 1.00 96.31 200 GLY A O 1
ATOM 1570 N N . GLN A 1 201 ? -5.675 7.182 37.559 1.00 95.75 201 GLN A N 1
ATOM 1571 C CA . GLN A 1 201 ? -6.865 7.373 36.730 1.00 95.75 201 GLN A CA 1
ATOM 1572 C C . GLN A 1 201 ? -7.510 6.022 36.404 1.00 95.75 201 GLN A C 1
ATOM 1574 O O . GLN A 1 201 ? -6.822 5.091 35.978 1.00 95.75 201 GLN A O 1
ATOM 1579 N N . ASP A 1 202 ? -8.830 5.934 36.563 1.00 92.31 202 ASP A N 1
ATOM 1580 C CA . ASP A 1 202 ? -9.637 4.804 36.100 1.00 92.31 202 ASP A CA 1
ATOM 1581 C C . ASP A 1 202 ? -10.363 5.208 34.815 1.00 92.31 202 ASP A C 1
ATOM 1583 O O . ASP A 1 202 ? -11.290 6.018 34.828 1.00 92.31 202 ASP A O 1
ATOM 1587 N N . VAL A 1 203 ? -9.861 4.724 33.683 1.00 93.19 203 VAL A N 1
ATOM 1588 C CA . VAL A 1 203 ? -10.279 5.161 32.350 1.00 93.19 203 VAL A CA 1
ATOM 1589 C C . VAL A 1 203 ? -10.385 3.968 31.414 1.00 93.19 203 VAL A C 1
ATOM 1591 O O . VAL A 1 203 ? -9.481 3.136 31.316 1.00 93.19 203 VAL A O 1
ATOM 1594 N N . ASP A 1 204 ? -11.486 3.922 30.673 1.00 92.69 204 ASP A N 1
ATOM 1595 C CA . ASP A 1 204 ? -11.672 2.968 29.588 1.00 92.69 204 ASP A CA 1
ATOM 1596 C C . ASP A 1 204 ? -10.860 3.415 28.365 1.00 92.69 204 ASP A C 1
ATOM 1598 O O . ASP A 1 204 ? -11.247 4.323 27.627 1.00 92.69 204 ASP A O 1
ATOM 1602 N N . MET A 1 205 ? -9.718 2.765 28.142 1.00 92.94 205 MET A N 1
ATOM 1603 C CA . MET A 1 205 ? -8.842 3.068 27.009 1.00 92.94 205 MET A CA 1
ATOM 1604 C C . MET A 1 205 ? -9.462 2.762 25.647 1.00 92.94 205 MET A C 1
ATOM 1606 O O . MET A 1 205 ? -9.059 3.380 24.665 1.00 92.94 205 MET A O 1
ATOM 1610 N N . ALA A 1 206 ? -10.423 1.839 25.553 1.00 88.31 206 ALA A N 1
ATOM 1611 C CA . ALA A 1 206 ? -11.124 1.603 24.294 1.00 88.31 206 ALA A CA 1
ATOM 1612 C C . ALA A 1 206 ? -12.020 2.799 23.954 1.00 88.31 206 ALA A C 1
ATOM 1614 O O . ALA A 1 206 ? -12.031 3.259 22.811 1.00 88.31 206 ALA A O 1
ATOM 1615 N N . LYS A 1 207 ? -12.697 3.354 24.966 1.00 91.31 207 LYS A N 1
ATOM 1616 C CA . LYS A 1 207 ? -13.474 4.582 24.815 1.00 91.31 207 LYS A CA 1
ATOM 1617 C C . LYS A 1 207 ? -12.586 5.780 24.481 1.00 91.31 207 LYS A C 1
ATOM 1619 O O . LYS A 1 207 ? -12.865 6.458 23.504 1.00 91.31 207 LYS A O 1
ATOM 1624 N N . VAL A 1 208 ? -11.489 5.995 25.213 1.00 94.00 208 VAL A N 1
ATOM 1625 C CA . VAL A 1 208 ? -10.544 7.096 24.930 1.00 94.00 208 VAL A CA 1
ATOM 1626 C C . VAL A 1 208 ? -10.005 7.011 23.499 1.00 94.00 208 VAL A C 1
ATOM 1628 O O . VAL A 1 208 ? -9.984 8.014 22.795 1.00 94.00 208 VAL A O 1
ATOM 1631 N N . TRP A 1 209 ? -9.626 5.814 23.040 1.00 90.75 209 TRP A N 1
ATOM 1632 C CA . TRP A 1 209 ? -9.169 5.577 21.666 1.00 90.75 209 TRP A CA 1
ATOM 1633 C C . TRP A 1 209 ? -10.213 6.012 20.628 1.00 90.75 209 TRP A C 1
ATOM 1635 O O . TRP A 1 209 ? -9.899 6.762 19.705 1.00 90.75 209 TRP A O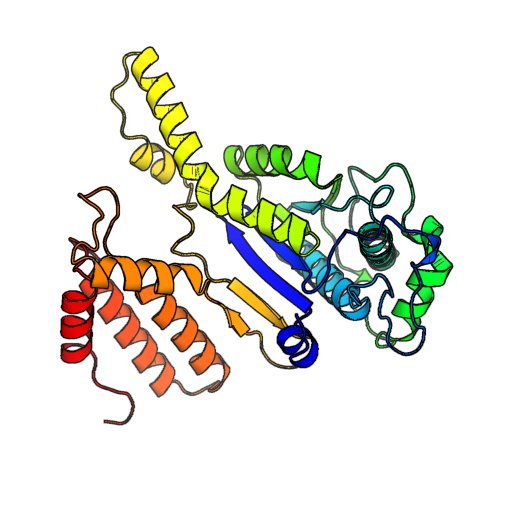 1
ATOM 1645 N N . SER A 1 210 ? -11.470 5.598 20.812 1.00 89.06 210 SER A N 1
ATOM 1646 C CA . SER A 1 210 ? -12.572 5.999 19.931 1.00 89.06 210 SER A CA 1
ATOM 1647 C C . SER A 1 210 ? -12.872 7.499 20.013 1.00 89.06 210 SER A C 1
ATOM 1649 O O . SER A 1 210 ? -13.078 8.130 18.979 1.00 89.06 210 SER A O 1
ATOM 1651 N N . ASP A 1 211 ? -12.882 8.080 21.215 1.00 93.19 211 ASP A N 1
ATOM 1652 C CA . ASP A 1 211 ? -13.157 9.504 21.452 1.00 93.19 211 ASP A CA 1
ATOM 1653 C C . ASP A 1 211 ? -12.072 10.399 20.826 1.00 93.19 211 ASP A C 1
ATOM 1655 O O . ASP A 1 211 ? -12.353 11.514 20.389 1.00 93.19 211 ASP A O 1
ATOM 1659 N N . MET A 1 212 ? -10.838 9.896 20.724 1.00 91.44 212 MET A N 1
ATOM 1660 C CA . MET A 1 212 ? -9.741 10.554 20.009 1.00 91.44 212 MET A CA 1
ATOM 1661 C C . MET A 1 21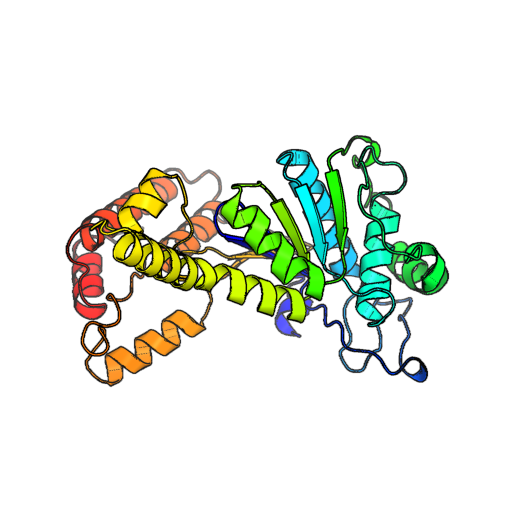2 ? -9.861 10.444 18.480 1.00 91.44 212 MET A C 1
ATOM 1663 O O . MET A 1 212 ? -9.134 11.137 17.775 1.00 91.44 212 MET A O 1
ATOM 1667 N N . GLY A 1 213 ? -10.778 9.625 17.955 1.00 88.50 213 GLY A N 1
ATOM 1668 C CA . GLY A 1 213 ? -11.028 9.477 16.519 1.00 88.50 213 GLY A CA 1
ATOM 1669 C C . GLY A 1 213 ? -10.275 8.329 15.846 1.00 88.50 213 GLY A C 1
ATOM 1670 O O . GLY A 1 213 ? -10.310 8.219 14.618 1.00 88.50 213 GLY A O 1
ATOM 1671 N N . TYR A 1 214 ? -9.626 7.452 16.613 1.00 88.19 214 TYR A N 1
ATOM 1672 C CA . TYR A 1 214 ? -8.982 6.275 16.045 1.00 88.19 214 TYR A CA 1
ATOM 1673 C C . TYR A 1 214 ? -10.013 5.218 15.648 1.00 88.19 214 TYR A C 1
ATOM 1675 O O . TYR A 1 214 ? -10.849 4.796 16.447 1.00 88.19 214 TYR A O 1
ATOM 1683 N N . THR A 1 215 ? -9.894 4.723 14.419 1.00 79.38 215 THR A N 1
ATOM 1684 C CA . THR A 1 215 ? -10.800 3.714 13.847 1.00 79.38 215 THR A CA 1
ATOM 1685 C C . THR A 1 215 ? -10.160 2.335 13.703 1.00 79.38 215 THR A C 1
ATOM 1687 O O . THR A 1 215 ? -10.845 1.369 13.370 1.00 79.38 215 THR A O 1
ATOM 1690 N N . THR A 1 216 ? -8.857 2.204 13.972 1.00 73.31 216 THR A N 1
ATOM 1691 C CA . THR A 1 216 ? -8.165 0.913 13.940 1.00 73.31 216 THR A CA 1
ATOM 1692 C C . THR A 1 216 ? -8.603 0.023 15.105 1.00 73.31 216 THR A C 1
ATOM 1694 O O . THR A 1 216 ? -8.336 0.291 16.285 1.00 73.31 216 THR A O 1
ATOM 1697 N N . GLY A 1 217 ? -9.305 -1.055 14.756 1.00 66.94 217 GLY A N 1
ATOM 1698 C CA . GLY A 1 217 ? -9.694 -2.130 15.668 1.00 66.94 217 GLY A CA 1
ATOM 1699 C C . GLY A 1 217 ? -8.611 -3.205 15.810 1.00 66.94 217 GLY A C 1
ATOM 1700 O O . GLY A 1 217 ? -7.422 -2.925 15.683 1.00 66.94 217 GLY A O 1
ATOM 1701 N N . ASN A 1 218 ? -9.037 -4.444 16.066 1.00 58.12 218 ASN A N 1
ATOM 1702 C CA . ASN A 1 218 ? -8.247 -5.632 15.731 1.00 58.12 218 ASN A CA 1
ATOM 1703 C C . ASN A 1 218 ? -8.559 -5.998 14.272 1.00 58.12 218 ASN A C 1
ATOM 1705 O O . ASN A 1 218 ? -9.677 -5.750 13.828 1.00 58.12 218 ASN A O 1
ATOM 1709 N N . GLY A 1 219 ? -7.600 -6.530 13.507 1.00 51.28 219 GLY A N 1
ATOM 1710 C CA . GLY A 1 219 ? -7.634 -6.641 12.033 1.00 51.28 219 GLY A CA 1
ATOM 1711 C C . GLY A 1 219 ? -8.740 -7.477 11.354 1.00 51.28 219 GLY A C 1
ATOM 1712 O O . GLY A 1 219 ? -8.517 -7.993 10.257 1.00 51.28 219 GLY A O 1
ATOM 1713 N N . ARG A 1 220 ? -9.909 -7.628 11.983 1.00 50.81 220 ARG A N 1
ATOM 1714 C CA . ARG A 1 220 ? -11.078 -8.418 11.578 1.00 50.81 220 ARG A CA 1
ATOM 1715 C C . ARG A 1 220 ? -12.032 -7.698 10.622 1.00 50.81 220 ARG A C 1
ATOM 1717 O O . ARG A 1 220 ? -12.711 -8.379 9.868 1.00 50.81 220 ARG A O 1
ATOM 1724 N N . ASP A 1 221 ? -12.013 -6.365 10.583 1.00 50.50 221 ASP A N 1
ATOM 1725 C CA . ASP A 1 221 ? -12.976 -5.556 9.810 1.00 50.50 221 ASP A CA 1
ATOM 1726 C C . ASP A 1 221 ? -12.357 -4.869 8.577 1.00 50.50 221 ASP A C 1
ATOM 1728 O O . ASP A 1 221 ? -12.807 -3.808 8.151 1.00 50.50 221 ASP A O 1
ATOM 1732 N N . MET A 1 222 ? -11.284 -5.426 8.005 1.00 58.38 222 MET A N 1
ATOM 1733 C CA . MET A 1 222 ? -10.522 -4.728 6.961 1.00 58.38 222 MET A CA 1
ATOM 1734 C C . MET A 1 222 ? -10.635 -5.416 5.609 1.00 58.38 222 MET A C 1
ATOM 1736 O O . MET A 1 222 ? -9.986 -6.433 5.359 1.00 58.38 222 MET A O 1
ATOM 1740 N N . THR A 1 223 ? -11.425 -4.796 4.734 1.00 64.06 223 THR A N 1
ATOM 1741 C CA . THR A 1 223 ? -11.515 -5.109 3.309 1.00 64.06 223 THR A CA 1
ATOM 1742 C C . THR A 1 223 ? -10.157 -4.937 2.649 1.00 64.06 223 THR A C 1
ATOM 1744 O O . THR A 1 223 ? -9.515 -3.892 2.763 1.00 64.06 223 THR A O 1
ATOM 1747 N N . SER A 1 224 ? -9.731 -5.971 1.939 1.00 75.25 224 SER A N 1
ATOM 1748 C CA . SER A 1 224 ? -8.554 -5.927 1.097 1.00 75.25 224 SER A CA 1
ATOM 1749 C C . SER A 1 224 ? -8.978 -5.863 -0.368 1.00 75.25 224 SER A C 1
ATOM 1751 O O . SER A 1 224 ? -9.900 -6.562 -0.787 1.00 75.25 224 SER A O 1
ATOM 1753 N N . VAL A 1 225 ? -8.331 -5.003 -1.153 1.00 84.25 225 VAL A N 1
ATOM 1754 C CA . VAL A 1 225 ? -8.634 -4.821 -2.576 1.00 84.25 225 VAL A CA 1
ATOM 1755 C C . VAL A 1 225 ? -7.419 -5.232 -3.396 1.00 84.25 225 VAL A C 1
ATOM 1757 O O . VAL A 1 225 ? -6.390 -4.560 -3.395 1.00 84.25 225 VAL A O 1
ATOM 1760 N N . MET A 1 226 ? -7.522 -6.351 -4.105 1.00 84.50 226 MET A N 1
ATOM 1761 C CA . MET A 1 226 ? -6.517 -6.797 -5.062 1.00 84.50 226 MET A CA 1
ATOM 1762 C C . MET A 1 226 ? -6.744 -6.124 -6.416 1.00 84.50 226 MET A C 1
ATOM 1764 O O . MET A 1 226 ? -7.744 -6.375 -7.093 1.00 84.50 226 MET A O 1
ATOM 1768 N N . HIS A 1 227 ? -5.795 -5.301 -6.850 1.00 88.81 227 HIS A N 1
ATOM 1769 C CA . HIS A 1 227 ? -5.860 -4.653 -8.155 1.00 88.81 227 HIS A CA 1
ATOM 1770 C C . HIS A 1 227 ? -5.233 -5.523 -9.240 1.00 88.81 227 HIS A C 1
ATOM 1772 O O . HIS A 1 227 ? -4.206 -6.176 -9.033 1.00 88.81 227 HIS A O 1
ATOM 1778 N N . ARG A 1 228 ? -5.856 -5.497 -10.421 1.00 85.94 228 ARG A N 1
ATOM 1779 C CA . ARG A 1 228 ? -5.436 -6.252 -11.601 1.00 85.94 228 ARG A CA 1
ATOM 1780 C C . ARG A 1 228 ? -5.013 -5.327 -12.727 1.00 85.94 228 ARG A C 1
ATOM 1782 O O . ARG A 1 228 ? -5.558 -4.237 -12.871 1.00 85.94 228 ARG A O 1
ATOM 1789 N N . MET A 1 229 ? -4.064 -5.780 -13.544 1.00 84.19 229 MET A N 1
ATOM 1790 C CA . MET A 1 229 ? -3.617 -5.048 -14.735 1.00 84.19 229 MET A CA 1
ATOM 1791 C C . MET A 1 229 ? -4.762 -4.849 -15.737 1.00 84.19 229 MET A C 1
ATOM 1793 O O . MET A 1 229 ? -4.785 -3.856 -16.456 1.00 84.19 229 MET A O 1
ATOM 1797 N N . THR A 1 230 ? -5.717 -5.785 -15.770 1.00 78.38 230 THR A N 1
ATOM 1798 C CA . THR A 1 230 ? -6.937 -5.711 -16.580 1.00 78.38 230 THR A CA 1
ATOM 1799 C C . THR A 1 230 ? -8.152 -6.190 -15.780 1.00 78.38 230 THR A C 1
ATOM 1801 O O . THR A 1 230 ? -8.048 -7.081 -14.934 1.00 78.38 230 THR A O 1
ATOM 1804 N N . GLY A 1 231 ? -9.317 -5.602 -16.061 1.00 76.19 231 GLY A N 1
ATOM 1805 C CA . GLY A 1 231 ? -10.575 -5.912 -15.376 1.00 76.19 231 GLY A CA 1
ATOM 1806 C C . GLY A 1 231 ? -10.747 -5.213 -14.016 1.00 76.19 231 GLY A C 1
ATOM 1807 O O . GLY A 1 231 ? -9.843 -4.516 -13.555 1.00 76.19 231 GLY A O 1
ATOM 1808 N N . PRO A 1 232 ? -11.921 -5.374 -13.371 1.00 71.62 232 PRO A N 1
ATOM 1809 C CA . PRO A 1 232 ? -12.217 -4.739 -12.083 1.00 71.62 232 PRO A CA 1
ATOM 1810 C C . PRO A 1 232 ? -11.312 -5.265 -10.961 1.00 71.62 232 PRO A C 1
ATOM 1812 O O . PRO A 1 232 ? -10.704 -6.330 -11.094 1.00 71.62 232 PRO A O 1
ATOM 1815 N N . ALA A 1 233 ? -11.217 -4.548 -9.844 1.00 78.25 233 ALA A N 1
ATOM 1816 C CA . ALA A 1 233 ? -10.500 -5.058 -8.679 1.00 78.25 233 ALA A CA 1
ATOM 1817 C C . ALA A 1 233 ? -11.209 -6.290 -8.080 1.00 78.25 233 ALA A C 1
ATOM 1819 O O . ALA A 1 233 ? -12.382 -6.545 -8.347 1.00 78.25 233 ALA A O 1
ATOM 1820 N N . ILE A 1 234 ? -10.475 -7.084 -7.302 1.00 73.38 234 ILE A N 1
ATOM 1821 C CA . ILE A 1 234 ? -11.017 -8.223 -6.560 1.00 73.38 234 ILE A CA 1
ATOM 1822 C C . ILE A 1 234 ? -11.017 -7.858 -5.080 1.00 73.38 234 ILE A C 1
ATOM 1824 O O . ILE A 1 234 ? -9.972 -7.549 -4.516 1.00 73.38 234 ILE A O 1
ATOM 1828 N N . HIS A 1 235 ? -12.175 -7.947 -4.444 1.00 69.00 235 HIS A N 1
ATOM 1829 C CA . HIS A 1 235 ? -12.299 -7.813 -2.999 1.00 69.00 235 HIS A CA 1
ATOM 1830 C C . HIS A 1 235 ? -11.857 -9.130 -2.336 1.00 69.00 235 HIS A C 1
ATOM 1832 O O . HIS A 1 235 ? -12.509 -10.161 -2.492 1.00 69.00 235 HIS A O 1
ATOM 1838 N N . GLU A 1 236 ? -10.704 -9.119 -1.662 1.00 62.16 236 GLU A N 1
ATOM 1839 C CA . GLU A 1 236 ? -10.134 -10.271 -0.956 1.00 62.16 236 GLU A CA 1
ATOM 1840 C C . GLU A 1 236 ? -10.485 -10.209 0.532 1.00 62.16 236 GLU A C 1
ATOM 1842 O O . GLU A 1 236 ? -10.442 -9.151 1.163 1.00 62.16 236 GLU A O 1
ATOM 1847 N N . GLN A 1 237 ? -10.764 -11.377 1.110 1.00 53.53 237 GLN A N 1
ATOM 1848 C CA . GLN A 1 237 ? -10.726 -11.570 2.551 1.00 53.53 237 GLN A CA 1
ATOM 1849 C C . GLN A 1 237 ? -9.566 -12.483 2.931 1.00 53.53 237 GLN A C 1
ATOM 1851 O O . GLN A 1 237 ? -9.272 -13.464 2.246 1.00 53.53 237 GLN A O 1
ATOM 1856 N N . THR A 1 238 ? -8.951 -12.204 4.076 1.00 51.19 238 THR A N 1
ATOM 1857 C CA . THR A 1 238 ? -8.062 -13.131 4.772 1.00 51.19 238 THR A CA 1
ATOM 1858 C C . THR A 1 238 ? -8.818 -14.413 5.150 1.00 51.19 238 THR A C 1
ATOM 1860 O O . THR A 1 238 ? -9.513 -14.473 6.167 1.00 51.19 238 THR A O 1
ATOM 1863 N N . LEU A 1 239 ? -8.646 -15.461 4.334 1.00 41.84 239 LEU A N 1
ATOM 1864 C CA . LEU A 1 239 ? -9.164 -16.825 4.545 1.00 41.84 239 LEU A CA 1
ATOM 1865 C C . LEU A 1 239 ? -8.858 -17.382 5.949 1.00 41.84 239 LEU A C 1
ATOM 1867 O O . LEU A 1 239 ? -9.677 -18.099 6.516 1.00 41.84 239 LEU A O 1
ATOM 1871 N N . GLY A 1 240 ? -7.744 -16.969 6.566 1.00 44.97 240 GLY A N 1
ATOM 1872 C CA . GLY A 1 240 ? -7.357 -17.425 7.907 1.00 44.97 240 GLY A CA 1
ATOM 1873 C C . GLY A 1 240 ? -8.354 -17.077 9.022 1.00 44.97 240 GLY A C 1
ATOM 1874 O O . GLY A 1 240 ? -8.397 -17.762 10.041 1.00 44.97 240 GLY A O 1
ATOM 1875 N N . SER A 1 241 ? -9.191 -16.048 8.837 1.00 54.22 241 SER A N 1
ATOM 1876 C CA . SER A 1 241 ? -10.241 -15.697 9.807 1.00 54.22 241 SER A CA 1
ATOM 1877 C C . SER A 1 241 ? -11.413 -16.687 9.804 1.00 54.22 241 SER A C 1
ATOM 1879 O O . SER A 1 241 ? -11.950 -16.990 10.871 1.00 54.22 241 SER A O 1
ATOM 1881 N N . ALA A 1 242 ? -11.759 -17.237 8.636 1.00 57.78 242 ALA A N 1
ATOM 1882 C CA . ALA A 1 242 ? -12.807 -18.241 8.489 1.00 57.78 242 ALA A CA 1
ATOM 1883 C C . ALA A 1 242 ? -12.337 -19.621 8.978 1.00 57.78 242 ALA A C 1
ATOM 1885 O O . ALA A 1 242 ? -13.075 -20.289 9.697 1.00 57.78 242 ALA A O 1
ATOM 1886 N N . ASP A 1 243 ? -11.089 -20.003 8.690 1.00 58.47 243 ASP A N 1
ATOM 1887 C CA . ASP A 1 243 ? -10.515 -21.276 9.153 1.00 58.47 243 ASP A CA 1
ATOM 1888 C C . ASP A 1 243 ? -10.396 -21.325 10.683 1.00 58.47 243 ASP A C 1
ATOM 1890 O O . ASP A 1 243 ? -10.798 -22.297 11.323 1.00 58.47 243 ASP A O 1
ATOM 1894 N N . ALA A 1 244 ? -9.913 -20.244 11.303 1.00 63.62 244 ALA A N 1
ATOM 1895 C CA . ALA A 1 244 ? -9.840 -20.149 12.759 1.00 63.62 244 ALA A CA 1
ATOM 1896 C C . ALA A 1 244 ? -11.228 -20.121 13.421 1.00 63.62 244 ALA A C 1
ATOM 1898 O O . ALA A 1 244 ? -11.368 -20.570 14.555 1.00 63.62 244 ALA A O 1
ATOM 1899 N N . MET A 1 245 ? -12.249 -19.587 12.743 1.00 71.94 245 MET A N 1
ATOM 1900 C CA . MET A 1 245 ? -13.636 -19.643 13.210 1.00 71.94 245 MET A CA 1
ATOM 1901 C C . MET A 1 245 ? -14.193 -21.070 13.124 1.00 71.94 245 MET A C 1
ATOM 1903 O O . MET A 1 245 ? -14.782 -21.537 14.096 1.00 71.94 245 MET A O 1
ATOM 1907 N N . LEU A 1 246 ? -13.934 -21.788 12.025 1.00 71.94 246 LEU A N 1
ATOM 1908 C CA . LEU A 1 246 ? -14.334 -23.190 11.868 1.00 71.94 246 LEU A CA 1
ATOM 1909 C C . LEU A 1 246 ? -13.744 -24.073 12.969 1.00 71.94 246 LEU A C 1
ATOM 1911 O O . LEU A 1 246 ? -14.461 -24.892 13.533 1.00 71.94 246 LEU A O 1
ATOM 1915 N N . LEU A 1 247 ? -12.472 -23.871 13.326 1.00 77.81 247 LEU A N 1
ATOM 1916 C CA . LEU A 1 247 ? -11.844 -24.596 14.435 1.00 77.81 247 LEU A CA 1
ATOM 1917 C C . LEU A 1 247 ? -12.559 -24.340 15.771 1.00 77.81 247 LEU A C 1
ATOM 1919 O O . LEU A 1 247 ? -12.851 -25.286 16.491 1.00 77.81 247 LEU A O 1
ATOM 1923 N N . ARG A 1 248 ? -12.936 -23.092 16.072 1.00 80.19 248 ARG A N 1
ATOM 1924 C CA . ARG A 1 248 ? -13.668 -22.767 17.313 1.00 80.19 248 ARG A CA 1
ATOM 1925 C C . ARG A 1 248 ? -15.079 -23.346 17.348 1.00 80.19 248 ARG A C 1
ATOM 1927 O O . ARG A 1 248 ? -15.541 -23.772 18.401 1.00 80.19 248 ARG A O 1
ATOM 1934 N N . LEU A 1 249 ? -15.760 -23.362 16.201 1.00 80.62 249 LEU A N 1
ATOM 1935 C CA . LEU A 1 249 ? -17.053 -24.032 16.058 1.00 80.62 249 LEU A CA 1
ATOM 1936 C C . LEU A 1 249 ? -16.932 -25.534 16.324 1.00 80.62 249 LEU A C 1
ATOM 1938 O O . LEU A 1 249 ? -17.785 -26.099 17.004 1.00 80.62 249 LEU A O 1
ATOM 1942 N N . LEU A 1 250 ? -15.876 -26.172 15.807 1.00 82.12 250 LEU A N 1
ATOM 1943 C CA . LEU A 1 250 ? -15.595 -27.589 16.055 1.00 82.12 250 LEU A CA 1
ATOM 1944 C C . LEU A 1 250 ? -15.277 -27.861 17.530 1.00 82.12 250 LEU A C 1
ATOM 1946 O O . LEU A 1 250 ? -15.712 -28.883 18.058 1.00 82.12 250 LEU A O 1
ATOM 1950 N N . ASP A 1 251 ? -14.593 -26.932 18.197 1.00 83.31 251 ASP A N 1
ATOM 1951 C CA . ASP A 1 251 ? -14.290 -27.002 19.631 1.00 83.31 251 ASP A CA 1
ATOM 1952 C C . ASP A 1 251 ? -15.515 -26.707 20.525 1.00 83.31 251 ASP A C 1
ATOM 1954 O O . ASP A 1 251 ? -15.462 -26.902 21.739 1.00 83.31 251 ASP A O 1
ATOM 1958 N N . GLY A 1 252 ? -16.635 -26.257 19.945 1.00 83.06 252 GLY A N 1
ATOM 1959 C CA . GLY A 1 252 ? -17.883 -25.970 20.658 1.00 83.06 252 GLY A CA 1
ATOM 1960 C C . GLY A 1 252 ? -17.872 -24.678 21.483 1.00 83.06 252 GLY A C 1
ATOM 1961 O O . GLY A 1 252 ? -18.835 -24.413 22.202 1.00 83.06 252 GLY A O 1
ATOM 1962 N N . ASP A 1 253 ? -16.817 -23.867 21.375 1.00 82.12 253 ASP A N 1
ATOM 1963 C CA . ASP A 1 253 ? -16.689 -22.578 22.057 1.00 82.12 253 ASP A CA 1
ATOM 1964 C C . ASP A 1 253 ? -16.124 -21.505 21.117 1.00 82.12 253 ASP A C 1
ATOM 1966 O O . ASP A 1 253 ? -14.917 -21.282 20.997 1.00 82.12 253 ASP A O 1
ATOM 1970 N N . GLU A 1 254 ? -17.032 -20.764 20.487 1.00 80.81 254 GLU A N 1
ATOM 1971 C CA . GLU A 1 254 ? -16.693 -19.637 19.616 1.00 80.81 254 GLU A CA 1
ATOM 1972 C C . GLU A 1 254 ? -15.980 -18.485 20.342 1.00 80.81 254 GLU A C 1
ATOM 1974 O O . GLU A 1 254 ? -15.262 -17.693 19.716 1.00 80.81 254 GLU A O 1
ATOM 1979 N N . SER A 1 255 ? -16.171 -18.388 21.661 1.00 77.69 255 SER A N 1
ATOM 1980 C CA . SER A 1 255 ? -15.678 -17.290 22.487 1.00 77.69 255 SER A CA 1
ATOM 1981 C C . SER A 1 255 ? -14.278 -17.526 23.048 1.00 77.69 255 SER A C 1
ATOM 1983 O O . SER A 1 255 ? -13.664 -16.586 23.556 1.00 77.69 255 SER A O 1
ATOM 1985 N N . MET A 1 256 ? -13.755 -18.755 22.952 1.00 81.94 256 MET A N 1
ATOM 1986 C CA . MET A 1 256 ? -12.475 -19.155 23.546 1.00 81.94 256 MET A CA 1
ATOM 1987 C C . MET A 1 256 ? -12.388 -18.731 25.022 1.00 81.94 256 MET A C 1
ATOM 1989 O O . MET A 1 256 ? -11.526 -17.931 25.406 1.00 81.94 256 MET A O 1
ATOM 1993 N N . GLY A 1 257 ? -13.338 -19.177 25.840 1.00 81.50 257 GLY A N 1
ATOM 1994 C CA . GLY A 1 257 ? -13.457 -18.808 27.249 1.00 81.50 257 GLY A CA 1
ATOM 1995 C C . GLY A 1 257 ? -13.736 -17.318 27.467 1.00 81.50 257 GLY A C 1
ATOM 1996 O O . GLY A 1 257 ? -13.227 -16.731 28.419 1.00 81.50 257 GLY A O 1
ATOM 1997 N N . GLY A 1 258 ? -14.477 -16.676 26.558 1.00 78.44 258 GLY A N 1
ATOM 1998 C CA . GLY A 1 258 ? -14.788 -15.243 26.604 1.00 78.44 258 GLY A CA 1
ATOM 1999 C C . GLY A 1 258 ? -13.651 -14.310 26.168 1.00 78.44 258 GLY A C 1
ATOM 2000 O O . GLY A 1 258 ? -13.816 -13.091 26.184 1.00 78.44 258 GLY A O 1
ATOM 2001 N N . THR A 1 259 ? -12.501 -14.845 25.748 1.00 74.69 259 THR A N 1
ATOM 2002 C CA . THR A 1 259 ? -11.358 -14.037 25.278 1.00 74.69 259 THR A CA 1
ATOM 2003 C C . THR A 1 259 ? -11.525 -13.530 23.842 1.00 74.69 259 THR A C 1
ATOM 2005 O O . THR A 1 259 ? -10.764 -12.674 23.375 1.00 74.69 259 THR A O 1
ATOM 2008 N N . LYS A 1 260 ? -12.512 -14.054 23.111 1.00 69.81 260 LYS A N 1
ATOM 2009 C CA . LYS A 1 260 ? -12.839 -13.685 21.736 1.00 69.81 260 LYS A CA 1
ATOM 2010 C C . LYS A 1 260 ? -14.332 -13.384 21.626 1.00 69.81 260 LYS A C 1
ATOM 2012 O O . LYS A 1 260 ? -15.173 -14.109 22.135 1.00 69.81 260 LYS A O 1
ATOM 2017 N N . GLN A 1 261 ? -14.652 -12.301 20.924 1.00 70.94 261 GLN A N 1
ATOM 2018 C CA . GLN A 1 261 ? -16.020 -12.034 20.482 1.00 70.94 261 GLN A CA 1
ATOM 2019 C C . GLN A 1 261 ? -16.418 -13.020 19.368 1.00 70.94 261 GLN A C 1
ATOM 2021 O O . GLN A 1 261 ? -15.533 -13.384 18.577 1.00 70.94 261 GLN A O 1
ATOM 2026 N N . PRO A 1 262 ? -17.710 -13.394 19.271 1.00 74.44 262 PRO A N 1
ATOM 2027 C CA . PRO A 1 262 ? -18.236 -14.190 18.166 1.00 74.44 262 PRO A CA 1
ATOM 2028 C C . PRO A 1 262 ? -17.897 -13.603 16.795 1.00 74.44 262 PRO A C 1
ATOM 2030 O O . PRO A 1 262 ? -17.707 -12.388 16.642 1.00 74.44 262 PRO A O 1
ATOM 2033 N N . TYR A 1 263 ? -17.786 -14.486 15.803 1.00 74.19 263 TYR A N 1
ATOM 2034 C CA . TYR A 1 263 ? -17.420 -14.109 14.443 1.00 74.19 263 TYR A CA 1
ATOM 2035 C C . TYR A 1 263 ? -18.509 -13.247 13.792 1.00 74.19 263 TYR A C 1
ATOM 2037 O O . TYR A 1 263 ? -19.686 -13.598 13.831 1.00 74.19 263 TYR A O 1
ATOM 2045 N N . ASP A 1 264 ? -18.110 -12.138 13.166 1.00 73.88 264 ASP A N 1
ATOM 2046 C CA . ASP A 1 264 ? -19.012 -11.267 12.413 1.00 73.88 264 ASP A CA 1
ATOM 2047 C C . ASP A 1 264 ? -18.863 -11.546 10.903 1.00 73.88 264 ASP A C 1
ATOM 2049 O O . ASP A 1 264 ? -17.864 -11.147 10.296 1.00 73.88 264 ASP A O 1
ATOM 2053 N N . PRO A 1 265 ? -19.827 -12.238 10.266 1.00 73.25 265 PRO A N 1
ATOM 2054 C CA . PRO A 1 265 ? -19.771 -12.541 8.844 1.00 73.25 265 PRO A CA 1
ATOM 2055 C C . PRO A 1 265 ? -20.139 -11.350 7.951 1.00 73.25 265 PRO A C 1
ATOM 2057 O O . PRO A 1 265 ? -20.056 -11.484 6.728 1.00 73.25 265 PRO A O 1
ATOM 2060 N N . ARG A 1 266 ? -20.536 -10.193 8.505 1.00 74.12 266 ARG A N 1
ATOM 2061 C CA . ARG A 1 266 ? -20.928 -9.003 7.730 1.00 74.12 266 ARG A CA 1
ATOM 2062 C C . ARG A 1 266 ? -19.853 -8.586 6.737 1.00 74.12 266 ARG A C 1
ATOM 2064 O O . ARG A 1 266 ? -20.184 -8.194 5.622 1.00 74.12 266 ARG A O 1
ATOM 2071 N N . ILE A 1 267 ? -18.580 -8.721 7.105 1.00 64.50 267 ILE A N 1
ATOM 2072 C CA . ILE A 1 267 ? -17.466 -8.400 6.212 1.00 64.50 267 ILE A CA 1
ATOM 2073 C C . ILE A 1 267 ? -17.533 -9.215 4.910 1.00 64.50 267 ILE A C 1
ATOM 2075 O O . ILE A 1 267 ? -17.420 -8.635 3.836 1.00 64.50 267 ILE A O 1
ATOM 2079 N N . HIS A 1 268 ? -17.851 -10.517 4.966 1.00 69.75 268 HIS A N 1
ATOM 2080 C CA . HIS A 1 268 ? -18.044 -11.337 3.762 1.00 69.75 268 HIS A CA 1
ATOM 2081 C C . HIS A 1 268 ? -19.184 -10.806 2.899 1.00 69.75 268 HIS A C 1
ATOM 2083 O O . HIS A 1 268 ? -19.065 -10.743 1.676 1.00 69.75 268 HIS A O 1
ATOM 2089 N N . PHE A 1 269 ? -20.298 -10.441 3.536 1.00 76.81 269 PHE A N 1
ATOM 2090 C CA . PHE A 1 269 ? -21.467 -9.947 2.827 1.00 76.81 269 PHE A CA 1
ATOM 2091 C C . PHE A 1 269 ? -21.177 -8.622 2.121 1.00 76.81 269 PHE A C 1
ATOM 2093 O O . PHE A 1 269 ? -21.543 -8.480 0.961 1.00 76.81 269 PHE A O 1
ATOM 2100 N N . VAL A 1 270 ? -20.474 -7.689 2.773 1.00 74.38 270 VAL A N 1
ATOM 2101 C CA . VAL A 1 270 ? -20.057 -6.411 2.171 1.00 74.38 270 VAL A CA 1
ATOM 2102 C C . VAL A 1 270 ? -19.177 -6.646 0.941 1.00 74.38 270 VAL A C 1
ATOM 2104 O O . VAL A 1 270 ? -19.449 -6.079 -0.112 1.00 74.38 270 VAL A O 1
ATOM 2107 N N . LEU A 1 271 ? -18.184 -7.539 1.031 1.00 64.44 271 LEU A N 1
ATOM 2108 C CA . LEU A 1 271 ? -17.293 -7.850 -0.096 1.00 64.44 271 LEU A CA 1
ATOM 2109 C C . LEU A 1 271 ? -18.052 -8.465 -1.278 1.00 64.44 271 LEU A C 1
ATOM 2111 O O . LEU A 1 271 ? -17.835 -8.088 -2.429 1.00 64.44 271 LEU A O 1
ATOM 2115 N N . ILE A 1 272 ? -18.956 -9.410 -0.996 1.00 69.19 272 ILE A N 1
ATOM 2116 C CA . ILE A 1 272 ? -19.807 -10.030 -2.016 1.00 69.19 272 ILE A CA 1
ATOM 2117 C C . ILE A 1 272 ? -20.730 -8.973 -2.623 1.00 69.19 272 ILE A C 1
ATOM 2119 O O . ILE A 1 272 ? -20.819 -8.877 -3.843 1.00 69.19 272 ILE A O 1
ATOM 2123 N N . ARG A 1 273 ? -21.381 -8.151 -1.796 1.00 80.94 273 ARG A N 1
ATOM 2124 C CA . ARG A 1 273 ? -22.234 -7.047 -2.240 1.00 80.94 273 ARG A CA 1
ATOM 2125 C C . ARG A 1 273 ? -21.492 -6.147 -3.220 1.00 80.94 273 ARG A C 1
ATOM 2127 O O . ARG A 1 273 ? -22.002 -5.933 -4.314 1.00 80.94 273 ARG A O 1
ATOM 2134 N N . ASP A 1 274 ? -20.309 -5.663 -2.858 1.00 73.12 274 ASP A N 1
ATOM 2135 C CA . ASP A 1 274 ? -19.545 -4.735 -3.694 1.00 73.12 274 ASP A CA 1
ATOM 2136 C C . ASP A 1 274 ? -19.154 -5.388 -5.029 1.00 73.12 274 ASP A C 1
ATOM 2138 O O . ASP A 1 274 ? -19.395 -4.815 -6.091 1.00 73.12 274 ASP A O 1
ATOM 2142 N N . ALA A 1 275 ? -18.699 -6.646 -5.006 1.00 64.25 275 ALA A N 1
ATOM 2143 C CA . ALA A 1 275 ? -18.405 -7.399 -6.226 1.00 64.25 275 ALA A CA 1
ATOM 2144 C C . ALA A 1 275 ? -19.641 -7.590 -7.131 1.00 64.25 275 ALA A C 1
ATOM 2146 O O . ALA A 1 275 ? -19.540 -7.495 -8.357 1.00 64.25 275 ALA A O 1
ATOM 2147 N N . TYR A 1 276 ? -20.818 -7.846 -6.550 1.00 70.69 276 TYR A N 1
ATOM 2148 C CA . TYR A 1 276 ? -22.068 -7.970 -7.306 1.00 70.69 276 TYR A CA 1
ATOM 2149 C C . TYR A 1 276 ? -22.535 -6.628 -7.877 1.00 70.69 276 TYR A C 1
ATOM 2151 O O . TYR A 1 276 ? -23.029 -6.602 -9.005 1.00 70.69 276 TYR A O 1
ATOM 2159 N N . LEU A 1 277 ? -22.371 -5.525 -7.143 1.00 77.31 277 LEU A N 1
ATOM 2160 C CA . LEU A 1 277 ? -22.681 -4.179 -7.630 1.00 77.31 277 LEU A CA 1
ATOM 2161 C C . LEU A 1 277 ? -21.789 -3.793 -8.812 1.00 77.31 277 LEU A C 1
ATOM 2163 O O . LEU A 1 277 ? -22.296 -3.295 -9.819 1.00 77.31 277 LEU A O 1
ATOM 2167 N N . ASP A 1 278 ? -20.493 -4.082 -8.721 1.00 69.38 278 ASP A N 1
ATOM 2168 C CA . ASP A 1 278 ? -19.527 -3.815 -9.787 1.00 69.38 278 ASP A CA 1
ATOM 2169 C C . ASP A 1 278 ? -19.798 -4.651 -11.041 1.00 69.38 278 ASP A C 1
ATOM 2171 O O . ASP A 1 278 ? -19.685 -4.149 -12.159 1.00 69.38 278 ASP A O 1
ATOM 2175 N N . ALA A 1 279 ? -20.202 -5.914 -10.879 1.00 66.88 279 ALA A N 1
ATOM 2176 C CA . ALA A 1 279 ? -20.562 -6.781 -12.000 1.00 66.88 279 ALA A CA 1
ATOM 2177 C C . ALA A 1 279 ? -21.909 -6.411 -12.654 1.00 66.88 279 ALA A C 1
ATOM 2179 O O . ALA A 1 279 ? -22.171 -6.817 -13.785 1.00 66.88 279 ALA A O 1
ATOM 2180 N N . ASN A 1 280 ? -22.768 -5.658 -11.960 1.00 75.88 280 ASN A N 1
ATOM 2181 C CA . ASN A 1 280 ? -24.138 -5.352 -12.382 1.00 75.88 280 ASN A CA 1
ATOM 2182 C C . ASN A 1 280 ? -24.419 -3.841 -12.345 1.00 75.88 280 ASN A C 1
ATOM 2184 O O . ASN A 1 280 ? -25.429 -3.391 -11.791 1.00 75.88 280 ASN A O 1
ATOM 2188 N N . GLN A 1 281 ? -23.521 -3.048 -12.935 1.00 82.69 281 GLN A N 1
ATOM 2189 C CA . GLN A 1 281 ? -23.655 -1.590 -12.981 1.00 82.69 281 GLN A CA 1
ATOM 2190 C C . GLN A 1 281 ? -25.014 -1.161 -13.564 1.00 82.69 281 GLN A C 1
ATOM 2192 O O . GLN A 1 281 ? -25.453 -1.660 -14.599 1.00 82.69 281 GLN A O 1
ATOM 2197 N N . GLY A 1 282 ? -25.692 -0.231 -12.882 1.00 86.31 282 GLY A N 1
ATOM 2198 C CA . GLY A 1 282 ? -27.014 0.281 -13.269 1.00 86.31 282 GLY A CA 1
ATOM 2199 C C . GLY A 1 282 ? -28.214 -0.568 -12.819 1.00 86.31 282 GLY A C 1
ATOM 2200 O O . GLY A 1 282 ? -29.357 -0.177 -13.055 1.00 86.31 282 GLY A O 1
ATOM 2201 N N . ASN A 1 283 ? -28.004 -1.707 -12.147 1.00 90.19 283 ASN A N 1
ATOM 2202 C CA . ASN A 1 283 ? -29.101 -2.516 -11.610 1.00 90.19 283 ASN A CA 1
ATOM 2203 C C . ASN A 1 283 ? -29.578 -2.005 -10.236 1.00 90.19 283 ASN A C 1
ATOM 2205 O O . ASN A 1 283 ? -29.221 -2.542 -9.186 1.00 90.19 283 ASN A O 1
ATOM 2209 N N . GLU A 1 284 ? -30.427 -0.975 -10.245 1.00 94.88 284 GLU A N 1
ATOM 2210 C CA . GLU A 1 284 ? -30.941 -0.327 -9.025 1.00 94.88 284 GLU A CA 1
ATOM 2211 C C . GLU A 1 284 ? -31.738 -1.265 -8.106 1.00 94.88 284 GLU A C 1
ATOM 2213 O O . GLU A 1 284 ? -31.698 -1.134 -6.882 1.00 94.88 284 GLU A O 1
ATOM 2218 N N . LYS A 1 285 ? -32.446 -2.253 -8.671 1.00 93.38 285 LYS A N 1
ATOM 2219 C CA . LYS A 1 285 ? -33.209 -3.219 -7.866 1.00 93.38 285 LYS A CA 1
ATOM 2220 C C . LYS A 1 285 ? -32.277 -4.138 -7.077 1.00 93.38 285 LYS A C 1
ATOM 2222 O O . LYS A 1 285 ? -32.529 -4.379 -5.899 1.00 93.38 285 LYS A O 1
ATOM 2227 N N . LEU A 1 286 ? -31.208 -4.621 -7.716 1.00 88.94 286 LEU A N 1
ATOM 2228 C CA . LEU A 1 286 ? -30.197 -5.448 -7.056 1.00 88.94 286 LEU A CA 1
ATOM 2229 C C . LEU A 1 286 ? -29.468 -4.648 -5.977 1.00 88.94 286 LEU A C 1
ATOM 2231 O O . LEU A 1 286 ? -29.291 -5.150 -4.870 1.00 88.94 286 LEU A O 1
ATOM 2235 N N . ARG A 1 287 ? -29.103 -3.393 -6.277 1.00 92.75 287 ARG A N 1
ATOM 2236 C CA . ARG A 1 287 ? -28.481 -2.493 -5.300 1.00 92.75 287 ARG A CA 1
ATOM 2237 C C . ARG A 1 287 ? -29.337 -2.334 -4.056 1.00 92.75 287 ARG A C 1
ATOM 2239 O O . ARG A 1 287 ? -28.860 -2.599 -2.959 1.00 92.75 287 ARG A O 1
ATOM 2246 N N . LYS A 1 288 ? -30.610 -1.988 -4.240 1.00 95.00 288 LYS A N 1
ATOM 2247 C CA . LYS A 1 288 ? -31.550 -1.832 -3.134 1.00 95.00 288 LYS A CA 1
ATOM 2248 C C . LYS A 1 288 ? -31.671 -3.108 -2.294 1.00 95.00 288 LYS A C 1
ATOM 2250 O O . LYS A 1 288 ? -31.628 -3.025 -1.074 1.00 95.00 288 LYS A O 1
ATOM 2255 N N . TRP A 1 289 ? -31.775 -4.278 -2.928 1.00 95.75 289 TRP A N 1
ATOM 2256 C CA . TRP A 1 289 ? -31.844 -5.549 -2.201 1.00 95.75 289 TRP A CA 1
ATOM 2257 C C . TRP A 1 289 ? -30.575 -5.828 -1.384 1.00 95.75 289 TRP A C 1
ATOM 2259 O O . TRP A 1 289 ? -30.666 -6.222 -0.223 1.00 95.75 289 TRP A O 1
ATOM 2269 N N . LEU A 1 290 ? -29.394 -5.590 -1.963 1.00 92.50 290 LEU A N 1
ATOM 2270 C CA . LEU A 1 290 ? -28.118 -5.748 -1.263 1.00 92.50 290 LEU A CA 1
ATOM 2271 C C . LEU A 1 290 ? -27.989 -4.780 -0.076 1.00 92.50 290 LEU A C 1
ATOM 2273 O O . LEU A 1 290 ? -27.481 -5.172 0.972 1.00 92.50 290 LEU A O 1
ATOM 2277 N N . ASP A 1 291 ? -28.467 -3.544 -0.220 1.00 93.00 291 ASP A N 1
ATOM 2278 C CA . ASP A 1 291 ? -28.465 -2.540 0.849 1.00 93.00 291 ASP A CA 1
ATOM 2279 C C . ASP A 1 291 ? -29.439 -2.905 1.984 1.00 93.00 291 ASP A C 1
ATOM 2281 O O . ASP A 1 291 ? -29.095 -2.798 3.160 1.00 93.00 291 ASP A O 1
ATOM 2285 N N . GLU A 1 292 ? -30.634 -3.405 1.657 1.00 94.31 292 GLU A N 1
ATOM 2286 C CA . GLU A 1 292 ? -31.613 -3.894 2.640 1.00 94.31 292 GLU A CA 1
ATOM 2287 C C . GLU A 1 292 ? -31.108 -5.138 3.390 1.00 94.31 292 GLU A C 1
ATOM 2289 O O . GLU A 1 292 ? -31.282 -5.266 4.608 1.00 94.31 292 GLU A O 1
ATOM 2294 N N . ALA A 1 293 ? -30.437 -6.048 2.681 1.00 93.25 293 ALA A N 1
ATOM 2295 C CA . ALA A 1 293 ? -29.777 -7.191 3.291 1.00 93.25 293 ALA A CA 1
ATOM 2296 C C . ALA A 1 293 ? -28.641 -6.740 4.226 1.00 93.25 293 ALA A C 1
ATOM 2298 O O . ALA A 1 293 ? -28.578 -7.223 5.356 1.00 93.25 293 ALA A O 1
ATOM 2299 N N . LEU A 1 294 ? -27.814 -5.762 3.832 1.00 90.69 294 LEU A N 1
ATOM 2300 C CA . LEU A 1 294 ? -26.770 -5.199 4.700 1.00 90.69 294 LEU A CA 1
ATOM 2301 C C . LEU A 1 294 ? -27.359 -4.579 5.977 1.00 90.69 294 LEU A C 1
ATOM 2303 O O . LEU A 1 294 ? -26.886 -4.866 7.073 1.00 90.69 294 LEU A O 1
ATOM 2307 N N . ALA A 1 295 ? -28.442 -3.808 5.861 1.00 90.56 295 ALA A N 1
ATOM 2308 C CA . ALA A 1 295 ? -29.135 -3.251 7.024 1.00 90.56 295 ALA A CA 1
ATOM 2309 C C . ALA A 1 295 ? -29.682 -4.347 7.963 1.00 90.56 295 ALA A C 1
ATOM 2311 O O . ALA A 1 295 ? -29.735 -4.177 9.183 1.00 90.56 295 ALA A O 1
ATOM 2312 N N . THR A 1 296 ? -30.067 -5.498 7.403 1.00 92.75 296 THR A N 1
ATOM 2313 C CA . THR A 1 296 ? -30.482 -6.671 8.182 1.00 92.75 296 THR A CA 1
ATOM 2314 C C . THR A 1 296 ? -29.303 -7.291 8.933 1.00 92.75 296 THR A C 1
ATOM 2316 O O . THR A 1 296 ? -29.452 -7.612 10.112 1.00 92.75 296 THR A O 1
ATOM 2319 N N . PHE A 1 297 ? -28.128 -7.398 8.299 1.00 89.12 297 PHE A N 1
ATOM 2320 C CA . PHE A 1 297 ? -26.890 -7.778 8.989 1.00 89.12 297 PHE A CA 1
ATOM 2321 C C . PHE A 1 297 ? -26.613 -6.847 10.170 1.00 89.12 297 PHE A C 1
ATOM 2323 O O . PHE A 1 297 ? -26.449 -7.326 11.291 1.00 89.12 297 PHE A O 1
ATOM 2330 N N . ASP A 1 298 ? -26.634 -5.531 9.953 1.00 85.19 298 ASP A N 1
ATOM 2331 C CA . ASP A 1 298 ? -26.359 -4.565 11.019 1.00 85.19 298 ASP A CA 1
ATOM 2332 C C . ASP A 1 298 ? -27.325 -4.735 12.198 1.00 85.19 298 ASP A C 1
ATOM 2334 O O . ASP A 1 298 ? -26.894 -4.748 13.346 1.00 85.19 298 ASP A O 1
ATOM 2338 N N . LYS A 1 299 ? -28.614 -4.971 11.936 1.00 88.69 299 LYS A N 1
ATOM 2339 C CA . LYS A 1 299 ? -29.609 -5.205 12.991 1.00 88.69 299 LYS A CA 1
ATOM 2340 C C . LYS A 1 299 ? -29.366 -6.493 13.787 1.00 88.69 299 LYS A C 1
ATOM 2342 O O . LYS A 1 299 ? -29.573 -6.502 14.999 1.00 88.69 299 LYS A O 1
ATOM 2347 N N . VAL A 1 300 ? -28.974 -7.585 13.128 1.00 88.88 300 VAL A N 1
ATOM 2348 C CA . VAL A 1 300 ? -28.716 -8.875 13.798 1.00 88.88 300 VAL A CA 1
ATOM 2349 C C . VAL A 1 300 ? -27.456 -8.802 14.667 1.00 88.88 300 VAL A C 1
ATOM 2351 O O . VAL A 1 300 ? -27.418 -9.405 15.738 1.00 88.88 300 VAL A O 1
ATOM 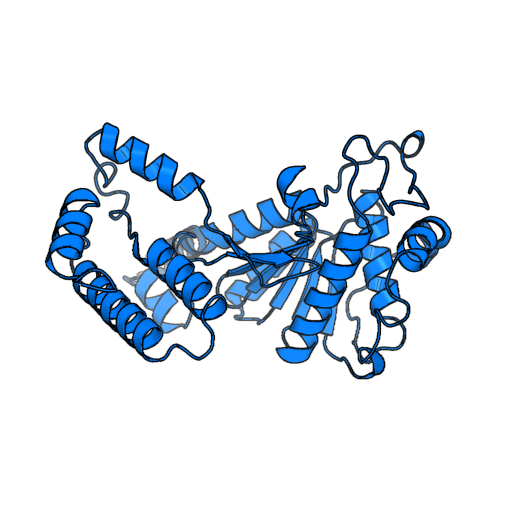2354 N N . TYR A 1 301 ? -26.449 -8.031 14.246 1.00 83.62 301 TYR A N 1
ATOM 2355 C CA . TYR A 1 301 ? -25.135 -7.980 14.896 1.00 83.62 301 TYR A CA 1
ATOM 2356 C C . TYR A 1 301 ? -24.873 -6.714 15.744 1.00 83.62 301 TYR A C 1
ATOM 2358 O O . TYR A 1 301 ? -23.820 -6.631 16.375 1.00 83.62 301 TYR A O 1
ATOM 2366 N N . SER A 1 302 ? -25.803 -5.748 15.821 1.00 77.25 302 SER A N 1
ATOM 2367 C CA . SER A 1 302 ? -25.621 -4.479 16.560 1.00 77.25 302 SER A CA 1
ATOM 2368 C C . SER A 1 302 ? -25.665 -4.589 18.088 1.00 77.25 302 SER A C 1
ATOM 2370 O O . SER A 1 302 ? -25.234 -3.666 18.775 1.00 77.25 302 SER A O 1
ATOM 2372 N N . ALA A 1 303 ? -26.252 -5.659 18.629 1.00 75.06 303 ALA A N 1
ATOM 2373 C CA . ALA A 1 303 ? -26.432 -5.852 20.069 1.00 75.06 303 ALA A CA 1
ATOM 2374 C C . ALA A 1 303 ? -25.370 -6.817 20.632 1.00 75.06 303 ALA A C 1
ATOM 2376 O O . ALA A 1 303 ? -24.199 -6.767 20.255 1.00 75.06 303 ALA A O 1
ATOM 2377 N N . GLN A 1 304 ? -25.763 -7.713 21.539 1.00 79.56 304 GLN A N 1
ATOM 2378 C CA . GLN A 1 304 ? -24.908 -8.828 21.921 1.00 79.56 304 GLN A CA 1
ATOM 2379 C C . GLN A 1 304 ? -24.747 -9.747 20.710 1.00 79.56 304 GLN A C 1
ATOM 2381 O O . GLN A 1 304 ? -25.718 -10.357 20.262 1.00 79.56 304 GLN A O 1
ATOM 2386 N N . ARG A 1 305 ? -23.531 -9.783 20.152 1.00 80.81 305 ARG A N 1
ATOM 2387 C CA . ARG A 1 305 ? -23.241 -10.537 18.929 1.00 80.81 305 ARG A CA 1
ATOM 2388 C C . ARG A 1 305 ? -23.638 -12.003 19.128 1.00 80.81 305 ARG A C 1
ATOM 2390 O O . ARG A 1 305 ? -23.153 -12.614 20.084 1.00 80.81 305 ARG A O 1
ATOM 2397 N N . PRO A 1 306 ? -24.509 -12.560 18.270 1.00 86.19 306 PRO A N 1
ATOM 2398 C CA . PRO A 1 306 ? -24.838 -13.973 18.345 1.00 86.19 306 PRO A CA 1
ATOM 2399 C C . PRO A 1 306 ? -23.614 -14.819 17.972 1.00 86.19 306 PRO A C 1
ATOM 2401 O O . PRO A 1 306 ? -22.718 -14.344 17.268 1.00 86.19 306 PRO A O 1
ATOM 2404 N N . GLY A 1 307 ? -23.601 -16.080 18.410 1.00 85.38 307 GLY A N 1
ATOM 2405 C CA . GLY A 1 307 ? -22.727 -17.095 17.821 1.00 85.38 307 GLY A CA 1
ATOM 2406 C C . GLY A 1 307 ? -22.984 -17.227 16.318 1.00 85.38 307 GLY A C 1
ATOM 2407 O O . GLY A 1 307 ? -24.026 -16.803 15.802 1.00 85.38 307 GLY A O 1
ATOM 2408 N N . PHE A 1 308 ? -22.026 -17.783 15.585 1.00 84.25 308 PHE A N 1
ATOM 2409 C CA . PHE A 1 308 ? -22.088 -17.890 14.132 1.00 84.25 308 PHE A CA 1
ATOM 2410 C C . PHE A 1 308 ? -23.325 -18.669 13.675 1.00 84.25 308 PHE A C 1
ATOM 2412 O O . PHE A 1 308 ? -24.003 -18.251 12.736 1.00 84.25 308 PHE A O 1
ATOM 2419 N N . ILE A 1 309 ? -23.659 -19.772 14.353 1.00 85.75 309 ILE A N 1
ATOM 2420 C CA . ILE A 1 309 ? -24.807 -20.614 13.993 1.00 85.75 309 ILE A CA 1
ATOM 2421 C C . ILE A 1 309 ? -26.134 -19.894 14.258 1.00 85.75 309 ILE A C 1
ATOM 2423 O O . ILE A 1 309 ? -27.036 -19.937 13.416 1.00 85.75 309 ILE A O 1
ATOM 2427 N N . GLU A 1 310 ? -26.271 -19.223 15.401 1.00 88.88 310 GLU A N 1
ATOM 2428 C CA . GLU A 1 310 ? -27.467 -18.456 15.760 1.00 88.88 310 GLU A CA 1
ATOM 2429 C C . GLU A 1 310 ? -27.652 -17.262 14.822 1.00 88.88 310 GLU A C 1
ATOM 2431 O O . GLU A 1 310 ? -28.746 -17.052 14.294 1.00 88.88 310 GLU A O 1
ATOM 2436 N N . GLY A 1 311 ? -26.572 -16.524 14.557 1.00 89.25 311 GLY A N 1
ATOM 2437 C CA . GLY A 1 311 ? -26.568 -15.404 13.624 1.00 89.25 311 GLY A CA 1
ATOM 2438 C C . GLY A 1 311 ? -26.932 -15.846 12.208 1.00 89.25 311 GLY A C 1
ATOM 2439 O O . GLY A 1 311 ? -27.791 -15.237 11.574 1.00 89.25 311 GLY A O 1
ATOM 2440 N N . TYR A 1 312 ? -26.371 -16.963 11.732 1.00 87.81 312 TYR A N 1
ATOM 2441 C CA . TYR A 1 312 ? -26.698 -17.519 10.419 1.00 87.81 312 TYR A CA 1
ATOM 2442 C C . TYR A 1 312 ? -28.182 -17.894 10.292 1.00 87.81 312 TYR A C 1
ATOM 2444 O O . TYR A 1 312 ? -28.810 -17.591 9.274 1.00 87.81 312 TYR A O 1
ATOM 2452 N N . LYS A 1 313 ? -28.774 -18.514 11.324 1.00 91.19 313 LYS A N 1
ATOM 2453 C CA . LYS A 1 313 ? -30.215 -18.822 11.345 1.00 91.19 313 LYS A CA 1
ATOM 2454 C C . LYS A 1 313 ? -31.058 -17.549 11.288 1.00 91.19 313 LYS A C 1
ATOM 2456 O O . LYS A 1 313 ? -31.941 -17.459 10.439 1.00 91.19 313 LYS A O 1
ATOM 2461 N N . ALA A 1 314 ? -30.737 -16.555 12.118 1.00 92.00 314 ALA A N 1
ATOM 2462 C CA . ALA A 1 314 ? -31.452 -15.281 12.148 1.00 92.00 314 ALA A CA 1
ATOM 2463 C C . ALA A 1 314 ? -31.395 -14.552 10.793 1.00 92.00 314 ALA A C 1
ATOM 2465 O O . ALA A 1 314 ? -32.410 -14.056 10.307 1.00 92.00 314 ALA A O 1
ATOM 2466 N N . LEU A 1 315 ? -30.229 -14.540 10.138 1.00 91.56 315 LEU A N 1
ATOM 2467 C CA . LEU A 1 315 ? -30.072 -13.963 8.802 1.00 91.56 315 LEU A CA 1
ATOM 2468 C C . LEU A 1 315 ? -30.900 -14.706 7.750 1.00 91.56 315 LEU A C 1
ATOM 2470 O O . LEU A 1 315 ? -31.547 -14.069 6.922 1.00 91.56 315 LEU A O 1
ATOM 2474 N N . LYS A 1 316 ? -30.905 -16.044 7.782 1.00 91.56 316 LYS A N 1
ATOM 2475 C CA . LYS A 1 316 ? -31.666 -16.868 6.833 1.00 91.56 316 LYS A CA 1
ATOM 2476 C C . LYS A 1 316 ? -33.177 -16.650 6.953 1.00 91.56 316 LYS A C 1
ATOM 2478 O O . LYS A 1 316 ? -33.883 -16.735 5.953 1.00 91.56 316 LYS A O 1
ATOM 2483 N N . GLU A 1 317 ? -33.666 -16.387 8.160 1.00 93.81 317 GLU A N 1
ATOM 2484 C CA . GLU A 1 317 ? -35.073 -16.058 8.406 1.00 93.81 317 GLU A CA 1
ATOM 2485 C C . GLU A 1 317 ? -35.416 -14.623 7.984 1.00 93.81 317 GLU A C 1
ATOM 2487 O O . GLU A 1 317 ? -36.502 -14.376 7.460 1.00 93.81 317 GLU A O 1
ATOM 2492 N N . ALA A 1 318 ? -34.497 -13.678 8.192 1.00 93.12 318 ALA A N 1
ATOM 2493 C CA . ALA A 1 318 ? -34.745 -12.259 7.961 1.00 93.12 318 ALA A CA 1
ATOM 2494 C C . ALA A 1 318 ? -34.529 -11.811 6.503 1.00 93.12 318 ALA A C 1
ATOM 2496 O O . ALA A 1 318 ? -35.196 -10.882 6.045 1.00 93.12 318 ALA A O 1
ATOM 2497 N N . ILE A 1 319 ? -33.617 -12.450 5.764 1.00 92.31 319 ILE A N 1
ATOM 2498 C CA . ILE A 1 319 ? -33.256 -12.055 4.397 1.00 92.31 319 ILE A CA 1
ATOM 2499 C C . ILE A 1 319 ? -33.992 -12.938 3.390 1.00 92.31 319 ILE A C 1
ATOM 2501 O O . ILE A 1 319 ? -33.746 -14.140 3.281 1.00 92.31 319 ILE A O 1
ATOM 2505 N N . LYS A 1 320 ? -34.856 -12.323 2.577 1.00 92.00 320 LYS A N 1
ATOM 2506 C CA . LYS A 1 320 ? -35.443 -12.998 1.413 1.00 92.00 320 LYS A CA 1
ATOM 2507 C C . LYS A 1 320 ? -34.412 -13.082 0.284 1.00 92.00 320 LYS A C 1
ATOM 2509 O O . LYS A 1 320 ? -33.845 -12.044 -0.054 1.00 92.00 320 LYS A O 1
ATOM 2514 N N . PRO A 1 321 ? -34.174 -14.259 -0.324 1.00 88.06 321 PRO A N 1
ATOM 2515 C CA . PRO A 1 321 ? -33.226 -14.384 -1.427 1.00 88.06 321 PRO A CA 1
ATOM 2516 C C . PRO A 1 321 ? -33.602 -13.508 -2.625 1.00 88.06 321 PRO A C 1
ATOM 2518 O O . PRO A 1 321 ? -34.779 -13.357 -2.949 1.00 88.06 321 PRO A O 1
ATOM 2521 N N . TRP A 1 322 ? -32.594 -12.963 -3.303 1.00 82.69 322 TRP A N 1
ATOM 2522 C CA . TRP A 1 322 ? -32.781 -12.217 -4.543 1.00 82.69 322 TRP A CA 1
ATOM 2523 C C . TRP A 1 322 ? -33.481 -13.075 -5.609 1.00 82.69 322 TRP A C 1
ATOM 2525 O O . TRP A 1 322 ? -33.061 -14.200 -5.873 1.00 82.69 322 TRP A O 1
ATOM 2535 N N . GLY A 1 323 ? -34.521 -12.524 -6.243 1.00 79.50 323 GLY A N 1
ATOM 2536 C CA . GLY A 1 323 ? -35.272 -13.193 -7.313 1.00 79.50 323 GLY A CA 1
ATOM 2537 C C . GLY A 1 323 ? -36.435 -14.084 -6.858 1.00 79.50 323 GLY A C 1
ATOM 2538 O O . GLY A 1 323 ? -37.093 -14.656 -7.725 1.00 79.50 323 GLY A O 1
ATOM 2539 N N . ASN A 1 324 ? -36.700 -14.169 -5.548 1.00 65.12 324 ASN A N 1
ATOM 2540 C CA . ASN A 1 324 ? -37.877 -14.834 -4.972 1.00 65.12 324 ASN A CA 1
ATOM 2541 C C . ASN A 1 324 ? -38.994 -13.854 -4.594 1.00 65.12 324 ASN A C 1
ATOM 2543 O O . ASN A 1 324 ? -38.680 -12.714 -4.182 1.00 65.12 324 ASN A O 1
#

Foldseek 3Di:
DVVCVVQQFQWKWWDLQLEIETEGPPQDQDPPPVVQFAADLVQRFTRDVVRGGLLSLLVSLVVQLVCCQVPLAAEEEAADLVRGVSSLLSQLSNLVLCPLAAEDEDADDPDNSCVVCVVSNVSSVVVDDPCSNPPRNHGYHYYYYDHLVVVLVVVVVCLVVVGRYYYYDYNVSSVVSVQCSLAVVPVVLVVVCVVCVVVVHDDDSVVVCVVVPRPRDRNQQMWMWGDGPDDDIATDDDPVLVVVQVVCVVVVHQCVVVVRAAHQCLSVLVRVLVVVCRVVPPPVVSNVLSVVLSVQSCVQCVDRGDHPVVSVVSSVVPRDDPPD

Radius of gyration: 22.26 Å; chains: 1; bounding box: 63×45×64 Å

Sequence (324 aa):
APLRTQAGVYCNVRPYGPITAVRCMPCLPYSQNKPKFNIDPKTGHIHSEMNSPGIQMAYANRLFLKMVHETGAVGRVAMKPTQAMEDGINAGLHAWLIQGTKFEVGRKYAVDPFEEHRENIEKIIALLPPDFKAGMENWSGRIEQHISDTNYGLLLWDLIDHQKCIVLATDLDGDRLTDLMADVSDPLRHFGGKLAKHLGQDVDMAKVWSDMGYTTGNGRDMTSVMHRMTGPAIHEQTLGSADAMLLRLLDGDESMGGTKQPYDPRIHFVLIRDAYLDANQGNEKLRKWLDEALATFDKVYSAQRPGFIEGYKALKEAIKPWGN

pLDDT: mean 85.93, std 12.26, range [41.84, 98.75]

Secondary structure (DSSP, 8-state):
-HHHHHTTEEEEEEEETTEEEEEETT-------GGG--B-TTT-EE-STT-EEHHHHHHHHHHHHHHHHHH-PEEEEE--TTT-HHHHHHHHHHHHHHTTSEEEE-S--SS-HHHHTHHHHHHHHTTS-TTTTTTGGG-EEEEEEE-HHHHHHHHHHHHHTT--EEEEE-HHHHHHHHHHHHHTHHHHHHHHHHHHHHTT----HHHHHHHTT----STTS--EEEEESSSS-EEE--THHHHHHHHHHHTT-TTTTTTSPPP-THHHHHHHHHHHHHHTTT-HHHHHHHHHHHHHHHHHHSSSPPPHHHHHHHHHHHPPPTT-